Protein AF-A0A497P671-F1 (afdb_monomer)

pLDDT: mean 76.87, std 16.8, range [30.36, 96.0]

Mean predicted aligned error: 17.56 Å

Secondary structure (DSSP, 8-state):
-HHHHHHHHHHHHHHHHHHTS-----------S-HHHHHHHHHHHHHHHHHHHHHHHHHHHHHHHHHHT-HHHHHHHHTTT-HHHHHHHHHHHHHHHHHHHHHHHHHHTT-HHHHHHHHHHHHHHHHHHHHHHHHHHHHTTT--THHHHHHHHHHHHHHHHHHHHHHTTS-GGGHHHHHHHHHHT-HHHHHHHHHTT-HHHHHHHHHHHHHHHHHHHHHHHHHHHHHHHHHHHHHHHHHHHHHHHHHHHHHHHHHTT--HHHHHHHTT-SSHHHHHHHHHHHHHHHHHH--HHHHHHHHHHHHHHHHHHHHHHHHHHHHHHHHHS-----------TT------

Foldseek 3Di:
DVVLVVLLVLLLVLLVLLVPPPPDDDDDDDDPDDPPVVLVVLLVVLVVLLVSLVVSLVSVVVSLVVCVPDPVNVVLCVVVVNPVVSVVLVVLSVVLVVLSVVLVVCSVVSVSVSSVVSSVVSSVSSSVSSVSVSVSSCVSVVNPPVVLLVSLLVLLVVLLVLLVVLVVQDDPVCVVLSVQLVVLSPSVVSVVCVVVVNSVSSVVSSVVSVVSSVVSVVVSVVVVLVVLVVVLVVLLVVLVVLLVVLLVLLVVLVVLVFPLQVLCVVLVARDSVSLNVVSVVLSVVLVVVSDSVSSVVSSVVSVVSSVSSVVSSVVRSVVSVCVVDPDDDDDDDDDDPDDDDDDD

Structure (mmCIF, N/CA/C/O backbone):
data_AF-A0A497P671-F1
#
_entry.id   AF-A0A497P671-F1
#
loop_
_atom_site.group_PDB
_atom_site.id
_atom_site.type_symbol
_atom_site.label_atom_id
_atom_site.label_alt_id
_atom_site.label_comp_id
_atom_site.label_asym_id
_atom_site.label_entity_id
_atom_site.label_seq_id
_atom_site.pdbx_PDB_ins_code
_atom_site.Cartn_x
_atom_site.Cartn_y
_atom_site.Cartn_z
_atom_site.occupancy
_atom_site.B_iso_or_equiv
_atom_site.auth_seq_id
_atom_site.auth_comp_id
_atom_site.auth_asym_id
_atom_site.auth_atom_id
_atom_site.pdbx_PDB_model_num
ATOM 1 N N . MET A 1 1 ? -0.225 -5.258 36.228 1.00 50.78 1 MET A N 1
ATOM 2 C CA . MET A 1 1 ? -0.354 -3.892 35.644 1.00 50.78 1 MET A CA 1
ATOM 3 C C . MET A 1 1 ? 0.436 -3.673 34.345 1.00 50.78 1 MET A C 1
ATOM 5 O O . MET A 1 1 ? -0.150 -3.178 33.392 1.00 50.78 1 MET A O 1
ATOM 9 N N . LYS A 1 2 ? 1.739 -4.011 34.255 1.00 55.84 2 LYS A N 1
ATOM 10 C CA . LYS A 1 2 ? 2.527 -3.816 33.011 1.00 55.84 2 LYS A CA 1
ATOM 11 C C . LYS A 1 2 ? 2.008 -4.649 31.822 1.00 55.84 2 LYS A C 1
ATOM 13 O O . LYS A 1 2 ? 1.865 -4.097 30.739 1.00 55.84 2 LYS A O 1
ATOM 18 N N . GLN A 1 3 ? 1.660 -5.922 32.034 1.00 57.75 3 GLN A N 1
ATOM 19 C CA . GLN A 1 3 ? 1.167 -6.834 30.981 1.00 57.75 3 GLN A CA 1
ATOM 20 C C . GLN A 1 3 ? -0.158 -6.369 30.357 1.00 57.75 3 GLN A C 1
ATOM 22 O O . GLN A 1 3 ? -0.259 -6.251 29.140 1.00 57.75 3 GLN A O 1
ATOM 27 N N . PHE A 1 4 ? -1.122 -5.987 31.192 1.00 59.00 4 PHE A N 1
ATOM 28 C CA . PHE A 1 4 ? -2.395 -5.372 30.809 1.00 59.00 4 PHE A CA 1
ATOM 29 C C . PHE A 1 4 ? -2.239 -4.135 29.901 1.00 59.00 4 PHE A C 1
ATOM 31 O O . PHE A 1 4 ? -2.862 -4.052 28.840 1.00 59.00 4 PHE A O 1
ATOM 38 N N . LYS A 1 5 ? -1.334 -3.208 30.257 1.00 59.12 5 LYS A N 1
ATOM 39 C CA . LYS A 1 5 ? -1.009 -2.040 29.417 1.00 59.12 5 LYS A CA 1
ATOM 40 C C . LYS A 1 5 ? -0.394 -2.455 28.079 1.00 59.12 5 LYS A C 1
ATOM 42 O O . LYS A 1 5 ? -0.749 -1.902 27.042 1.00 59.12 5 LYS A O 1
ATOM 47 N N . THR A 1 6 ? 0.497 -3.447 28.071 1.00 63.28 6 THR A N 1
ATOM 48 C CA . THR A 1 6 ? 1.090 -3.974 26.833 1.00 63.28 6 THR A CA 1
ATOM 49 C C . THR A 1 6 ? 0.033 -4.607 25.924 1.00 63.28 6 THR A C 1
ATOM 51 O O . THR A 1 6 ? 0.029 -4.335 24.724 1.00 63.28 6 THR A O 1
ATOM 54 N N . ILE A 1 7 ? -0.899 -5.390 26.472 1.00 62.03 7 ILE A N 1
ATOM 55 C CA . ILE A 1 7 ? -1.997 -6.015 25.716 1.00 62.03 7 ILE A CA 1
ATOM 56 C C . ILE A 1 7 ? -2.909 -4.939 25.115 1.00 62.03 7 ILE A C 1
ATOM 58 O O . ILE A 1 7 ? -3.133 -4.933 23.905 1.00 62.03 7 ILE A O 1
ATOM 62 N N . ALA A 1 8 ? -3.330 -3.958 25.914 1.00 59.72 8 ALA A N 1
ATOM 63 C CA . ALA A 1 8 ? -4.160 -2.843 25.465 1.00 59.72 8 ALA A CA 1
ATOM 64 C C . ALA A 1 8 ? -3.513 -2.005 24.346 1.00 59.72 8 ALA A C 1
ATOM 66 O O . ALA A 1 8 ? -4.148 -1.725 23.327 1.00 59.72 8 ALA A O 1
ATOM 67 N N . ILE A 1 9 ? -2.232 -1.646 24.495 1.00 57.47 9 ILE A N 1
ATOM 68 C CA . ILE A 1 9 ? -1.474 -0.897 23.479 1.00 57.47 9 ILE A CA 1
ATOM 69 C C . ILE A 1 9 ? -1.378 -1.695 22.176 1.00 57.47 9 ILE A C 1
ATOM 71 O O . ILE A 1 9 ? -1.477 -1.132 21.083 1.00 57.47 9 ILE A O 1
ATOM 75 N N . THR A 1 10 ? -1.206 -3.012 22.263 1.00 58.16 10 THR A N 1
ATOM 76 C CA . THR A 1 10 ? -1.031 -3.842 21.070 1.00 58.16 10 THR A CA 1
ATOM 77 C C . THR A 1 10 ? -2.368 -4.158 20.374 1.00 58.16 10 THR A C 1
ATOM 79 O O . THR A 1 10 ? -2.415 -4.197 19.139 1.00 58.16 10 THR A O 1
ATOM 82 N N . LEU A 1 11 ? -3.474 -4.253 21.123 1.00 60.19 11 LEU A N 1
ATOM 83 C CA . LEU A 1 11 ? -4.841 -4.263 20.580 1.00 60.19 11 LEU A CA 1
ATOM 84 C C . LEU A 1 11 ? -5.147 -2.954 19.836 1.00 60.19 11 LEU A C 1
ATOM 86 O O . LEU A 1 11 ? -5.592 -2.985 18.690 1.00 60.19 11 LEU A O 1
ATOM 90 N N . MET A 1 12 ? -4.786 -1.805 20.414 1.00 57.66 12 MET A N 1
ATOM 91 C CA . MET A 1 12 ? -4.893 -0.491 19.764 1.00 57.66 12 MET A CA 1
ATOM 92 C C . MET A 1 12 ? -4.083 -0.410 18.461 1.00 57.66 12 MET A C 1
ATOM 94 O O . MET A 1 12 ? -4.562 0.121 17.459 1.00 57.66 12 MET A O 1
ATOM 98 N N . ILE A 1 13 ? -2.869 -0.974 18.423 1.00 56.72 13 ILE A N 1
ATOM 99 C CA . ILE A 1 13 ? -2.063 -1.071 17.192 1.00 56.72 13 ILE A CA 1
ATOM 100 C C . ILE A 1 13 ? -2.759 -1.944 16.133 1.00 56.72 13 ILE A C 1
ATOM 102 O O . ILE A 1 13 ? -2.681 -1.640 14.943 1.00 56.72 13 ILE A O 1
ATOM 106 N N . SER A 1 14 ? -3.457 -3.001 16.542 1.00 57.19 14 SER A N 1
ATOM 107 C CA . SER A 1 14 ? -4.194 -3.884 15.627 1.00 57.19 14 SER A CA 1
ATOM 108 C C . SER A 1 14 ? -5.449 -3.197 15.068 1.00 57.19 14 SER A C 1
ATOM 110 O O . SER A 1 14 ? -5.653 -3.192 13.856 1.00 57.19 14 SER A O 1
ATOM 112 N N . LEU A 1 15 ? -6.194 -2.475 15.909 1.00 60.12 15 LEU A N 1
ATOM 113 C CA . LEU A 1 15 ? -7.277 -1.559 15.520 1.00 60.12 15 LEU A CA 1
ATOM 114 C C . LEU A 1 15 ? -6.816 -0.456 14.551 1.00 60.12 15 LEU A C 1
ATOM 116 O O . LEU A 1 15 ? -7.511 -0.106 13.592 1.00 60.12 15 LEU A O 1
ATOM 120 N N . LEU A 1 16 ? -5.604 0.062 14.749 1.00 53.19 16 LEU A N 1
ATOM 121 C CA . LEU A 1 16 ? -4.975 1.014 13.834 1.00 53.19 16 LEU A CA 1
ATOM 122 C C . LEU A 1 16 ? -4.675 0.390 12.465 1.00 53.19 16 LEU A C 1
ATOM 124 O O . LEU A 1 16 ? -4.889 1.031 11.444 1.00 53.19 16 LEU A O 1
ATOM 128 N N . LEU A 1 17 ? -4.228 -0.864 12.408 1.00 53.69 17 LEU A N 1
ATOM 129 C CA . LEU A 1 17 ? -4.001 -1.545 11.129 1.00 53.69 17 LEU A CA 1
ATOM 130 C C . LEU A 1 17 ? -5.303 -1.817 10.370 1.00 53.69 17 LEU A C 1
ATOM 132 O O . LEU A 1 17 ? -5.323 -1.694 9.146 1.00 53.69 17 LEU A O 1
ATOM 136 N N . ILE A 1 18 ? -6.390 -2.113 11.087 1.00 58.38 18 ILE A N 1
ATOM 137 C CA . ILE A 1 18 ? -7.722 -2.295 10.498 1.00 58.38 18 ILE A CA 1
ATOM 138 C C . ILE A 1 18 ? -8.282 -0.959 9.976 1.00 58.38 18 ILE A C 1
ATOM 140 O O . ILE A 1 18 ? -8.869 -0.916 8.900 1.00 58.38 18 ILE A O 1
ATOM 144 N N . SER A 1 19 ? -8.056 0.153 10.683 1.00 44.75 19 SER A N 1
ATOM 145 C CA . SER A 1 19 ? -8.565 1.487 10.303 1.00 44.75 19 SER A CA 1
ATOM 146 C C . SER A 1 19 ? -7.770 2.202 9.200 1.00 44.75 19 SER A C 1
ATOM 148 O O . SER A 1 19 ? -8.284 3.130 8.579 1.00 44.75 19 SER A O 1
ATOM 150 N N . VAL A 1 20 ? -6.538 1.769 8.905 1.00 43.19 20 VAL A N 1
ATOM 151 C CA . VAL A 1 20 ? -5.730 2.277 7.774 1.00 43.19 20 VAL A CA 1
ATOM 152 C C . VAL A 1 20 ? -6.136 1.627 6.440 1.00 43.19 20 VAL A C 1
ATOM 154 O O . VAL A 1 20 ? -5.679 2.050 5.373 1.00 43.19 20 VAL A O 1
ATOM 157 N N . MET A 1 21 ? -7.043 0.645 6.459 1.00 46.00 21 MET A N 1
ATOM 158 C CA . MET A 1 21 ? -7.696 0.161 5.245 1.00 46.00 21 MET A CA 1
ATOM 159 C C . MET A 1 21 ? -8.505 1.307 4.620 1.00 46.00 21 MET A C 1
ATOM 161 O O . MET A 1 21 ? -9.385 1.862 5.276 1.00 46.00 21 MET A O 1
ATOM 165 N N . PRO A 1 22 ? -8.248 1.697 3.360 1.00 41.38 22 PRO A N 1
ATOM 166 C CA . PRO A 1 22 ? -9.080 2.682 2.691 1.00 41.38 22 PRO A CA 1
ATOM 167 C C . PRO A 1 22 ? -10.488 2.099 2.520 1.00 41.38 22 PRO A C 1
ATOM 169 O O . PRO A 1 22 ? -10.740 1.324 1.607 1.00 41.38 22 PRO A O 1
ATOM 172 N N . VAL A 1 23 ? -11.415 2.487 3.397 1.00 38.22 23 VAL A N 1
ATOM 173 C CA . VAL A 1 23 ? -12.854 2.176 3.294 1.00 38.22 23 VAL A CA 1
ATOM 174 C C . VAL A 1 23 ? -13.486 2.870 2.072 1.00 38.22 23 VAL A C 1
ATOM 176 O O . VAL A 1 23 ? -14.578 2.524 1.639 1.00 38.22 23 VAL A O 1
ATOM 179 N N . SER A 1 24 ? -12.775 3.793 1.419 1.00 33.19 24 SER A N 1
ATOM 180 C CA . SER A 1 24 ? -13.188 4.355 0.133 1.00 33.19 24 SER A CA 1
ATOM 181 C C . SER A 1 24 ? -12.863 3.396 -1.013 1.00 33.19 24 SER A C 1
ATOM 183 O O . SER A 1 24 ? -11.797 3.485 -1.627 1.00 33.19 24 SER A O 1
ATOM 185 N N . PHE A 1 25 ? -13.794 2.507 -1.341 1.00 41.03 25 PHE A N 1
ATOM 186 C CA . PHE A 1 25 ? -13.798 1.854 -2.643 1.00 41.03 25 PHE A CA 1
ATOM 187 C C . PHE A 1 25 ? -15.162 2.058 -3.289 1.00 41.03 25 PHE A C 1
ATOM 189 O O . PHE A 1 25 ? -16.137 1.535 -2.751 1.00 41.03 25 PHE A O 1
ATOM 196 N N . PRO A 1 26 ? -15.237 2.819 -4.395 1.00 33.88 26 PRO A N 1
ATOM 197 C CA . PRO A 1 26 ? -16.497 3.057 -5.070 1.00 33.88 26 PRO A CA 1
ATOM 198 C C . PRO A 1 26 ? -17.099 1.716 -5.486 1.00 33.88 26 PRO A C 1
ATOM 200 O O . PRO A 1 26 ? -16.432 0.863 -6.081 1.00 33.88 26 PRO A O 1
ATOM 203 N N . VAL A 1 27 ? -18.354 1.549 -5.080 1.00 35.28 27 VAL A N 1
ATOM 204 C CA . VAL A 1 27 ? -19.321 0.659 -5.708 1.00 35.28 27 VAL A CA 1
ATOM 205 C C . VAL A 1 27 ? -19.440 1.101 -7.167 1.00 35.28 27 VAL A C 1
ATOM 207 O O . VAL A 1 27 ? -19.528 2.295 -7.417 1.00 35.28 27 VAL A O 1
ATOM 210 N N . ALA A 1 28 ? -19.342 0.116 -8.062 1.00 36.47 28 ALA A N 1
ATOM 211 C CA . ALA A 1 28 ? -19.714 0.091 -9.477 1.00 36.47 28 ALA A CA 1
ATOM 212 C C . ALA A 1 28 ? -19.530 1.370 -10.320 1.00 36.47 28 ALA A C 1
ATOM 214 O O . ALA A 1 28 ? -20.207 2.360 -10.108 1.00 36.47 28 ALA A O 1
ATOM 215 N N . GLU A 1 29 ? -18.760 1.272 -11.409 1.00 30.36 29 GLU A N 1
ATOM 216 C CA . GLU A 1 29 ? -19.399 1.410 -12.723 1.00 30.36 29 GLU A CA 1
ATOM 217 C C . GLU A 1 29 ? -18.536 0.888 -13.871 1.00 30.36 29 GLU A C 1
ATOM 219 O O . GLU A 1 29 ? -17.305 0.974 -13.896 1.00 30.36 29 GLU A O 1
ATOM 224 N N . ASN A 1 30 ? -19.263 0.282 -14.797 1.00 41.91 30 ASN A N 1
ATOM 225 C CA . ASN A 1 30 ? -18.842 -0.373 -16.013 1.00 41.91 30 ASN A CA 1
ATOM 226 C C . ASN A 1 30 ? -18.084 0.584 -16.931 1.00 41.91 30 ASN A C 1
ATOM 228 O O . ASN A 1 30 ? -18.603 1.623 -17.316 1.00 41.91 30 ASN A O 1
ATOM 232 N N . THR A 1 31 ? -16.901 0.186 -17.383 1.00 32.09 31 THR A N 1
ATOM 233 C CA . THR A 1 31 ? -16.393 0.633 -18.682 1.00 32.09 31 THR A CA 1
ATOM 234 C C . THR A 1 31 ? -15.724 -0.551 -19.351 1.00 32.09 31 THR A C 1
ATOM 236 O O . THR A 1 31 ? -14.694 -1.067 -18.911 1.00 32.09 31 THR A O 1
ATOM 239 N N . ALA A 1 32 ? -16.387 -1.020 -20.402 1.00 41.19 32 ALA A N 1
ATOM 240 C CA . ALA A 1 32 ? -15.854 -1.950 -21.369 1.00 41.19 32 ALA A CA 1
ATOM 241 C C . ALA A 1 32 ? -14.642 -1.300 -22.046 1.00 41.19 32 ALA A C 1
ATOM 243 O O . ALA A 1 32 ? -14.792 -0.623 -23.047 1.00 41.19 32 ALA A O 1
ATOM 244 N N . GLU A 1 33 ? -13.451 -1.460 -21.468 1.00 38.66 33 GLU A N 1
ATOM 245 C CA . GLU A 1 33 ? -12.171 -1.314 -22.162 1.00 38.66 33 GLU A CA 1
ATOM 246 C C . GLU A 1 33 ? -11.018 -1.847 -21.281 1.00 38.66 33 GLU A C 1
ATOM 248 O O . GLU A 1 33 ? -10.720 -1.320 -20.210 1.00 38.66 33 GLU A O 1
ATOM 253 N N . LYS A 1 34 ? -10.320 -2.882 -21.784 1.00 44.06 34 LYS A N 1
ATOM 254 C CA . LYS A 1 34 ? -9.096 -3.541 -21.248 1.00 44.06 34 LYS A CA 1
ATOM 255 C C . LYS A 1 34 ? -9.279 -4.569 -20.114 1.00 44.06 34 LYS A C 1
ATOM 257 O O . LYS A 1 34 ? -8.739 -4.412 -19.016 1.00 44.06 34 LYS A O 1
ATOM 262 N N . ASN A 1 35 ? -9.895 -5.703 -20.455 1.00 50.09 35 ASN A N 1
ATOM 263 C CA . ASN A 1 35 ? -10.111 -6.865 -19.575 1.00 50.09 35 ASN A CA 1
ATOM 264 C C . ASN A 1 35 ? -8.843 -7.454 -18.918 1.00 50.09 35 ASN A C 1
ATOM 266 O O . ASN A 1 35 ? -8.927 -8.015 -17.830 1.00 50.09 35 ASN A O 1
ATOM 270 N N . GLU A 1 36 ? -7.651 -7.291 -19.495 1.00 47.56 36 GLU A N 1
ATOM 271 C CA . GLU A 1 36 ? -6.438 -7.901 -18.925 1.00 47.56 36 GLU A CA 1
ATOM 272 C C . GLU A 1 36 ? -5.777 -7.030 -17.838 1.00 47.56 36 GLU A C 1
ATOM 274 O O . GLU A 1 36 ? -5.379 -7.517 -16.778 1.00 47.56 36 GLU A O 1
ATOM 279 N N . LYS A 1 37 ? -5.721 -5.703 -18.035 1.00 54.47 37 LYS A N 1
ATOM 280 C CA . LYS A 1 37 ? -5.119 -4.782 -17.050 1.00 54.47 37 LYS A CA 1
ATOM 281 C C . LYS A 1 37 ? -6.002 -4.578 -15.815 1.00 54.47 37 LYS A C 1
ATOM 283 O O . LYS A 1 37 ? -5.457 -4.377 -14.726 1.00 54.47 37 LYS A O 1
ATOM 288 N N . SER A 1 38 ? -7.330 -4.616 -15.960 1.00 60.50 38 SER A N 1
ATOM 289 C CA . SER A 1 38 ? -8.248 -4.497 -14.817 1.00 60.50 38 SER A CA 1
ATOM 290 C C . SER A 1 38 ? -8.248 -5.773 -13.966 1.00 60.50 38 SER A C 1
ATOM 292 O O . SER A 1 38 ? -8.153 -5.674 -12.742 1.00 60.50 38 SER A O 1
ATOM 294 N N . SER A 1 39 ? -8.219 -6.950 -14.604 1.00 66.75 39 SER A N 1
ATOM 295 C CA . SER A 1 39 ? -8.168 -8.256 -13.936 1.00 66.75 39 SER A CA 1
ATOM 296 C C . SER A 1 39 ? -6.885 -8.443 -13.120 1.00 66.75 39 SER A C 1
ATOM 298 O O . SER A 1 39 ? -6.952 -8.729 -11.927 1.00 66.75 39 SER A O 1
ATOM 300 N N . ILE A 1 40 ? -5.711 -8.126 -13.686 1.00 74.75 40 ILE A N 1
ATOM 301 C CA . ILE A 1 40 ? -4.426 -8.194 -12.958 1.00 74.75 40 ILE A CA 1
ATOM 302 C C . ILE A 1 40 ? -4.408 -7.239 -11.751 1.00 74.75 40 ILE A C 1
ATOM 304 O O . ILE A 1 40 ? -3.826 -7.539 -10.705 1.00 74.75 40 ILE A O 1
ATOM 308 N N . LYS A 1 41 ? -5.029 -6.059 -11.875 1.00 78.62 41 LYS A N 1
ATOM 309 C CA . LYS A 1 41 ? -5.129 -5.091 -10.772 1.00 78.62 41 LYS A CA 1
ATOM 310 C C . LYS A 1 41 ? -6.067 -5.594 -9.671 1.00 78.62 41 LYS A C 1
ATOM 312 O O . LYS A 1 41 ? -5.768 -5.391 -8.495 1.00 78.62 41 LYS A O 1
ATOM 317 N N . LEU A 1 42 ? -7.174 -6.234 -10.046 1.00 82.00 42 LEU A N 1
ATOM 318 C CA . LEU A 1 42 ? -8.140 -6.819 -9.120 1.00 82.00 42 LEU A CA 1
ATOM 319 C C . LEU A 1 42 ? -7.552 -8.030 -8.387 1.00 82.00 42 LEU A C 1
ATOM 321 O O . LEU A 1 42 ? -7.652 -8.093 -7.165 1.00 82.00 42 LEU A O 1
ATOM 325 N N . GLN A 1 43 ? -6.846 -8.905 -9.103 1.00 85.06 43 GLN A N 1
ATOM 326 C CA . GLN A 1 43 ? -6.110 -10.035 -8.542 1.00 85.06 43 GLN A CA 1
ATOM 327 C C . GLN A 1 43 ? -5.111 -9.578 -7.473 1.00 85.06 43 GLN A C 1
ATOM 329 O O . GLN A 1 43 ? -5.225 -9.963 -6.313 1.00 85.06 43 GLN A O 1
ATOM 334 N N . LYS A 1 44 ? -4.173 -8.686 -7.828 1.00 83.94 44 LYS A N 1
ATOM 335 C CA . LYS A 1 44 ? -3.158 -8.179 -6.882 1.00 83.94 44 LYS A CA 1
ATOM 336 C C . LYS A 1 44 ? -3.782 -7.518 -5.655 1.00 83.94 44 LYS A C 1
ATOM 338 O O . LYS A 1 44 ? -3.210 -7.530 -4.567 1.00 83.94 44 LYS A O 1
ATOM 343 N N . ARG A 1 45 ? -4.951 -6.900 -5.831 1.00 81.56 45 ARG A N 1
ATOM 344 C CA . ARG A 1 45 ? -5.712 -6.288 -4.743 1.00 81.56 45 ARG A CA 1
ATOM 345 C C . ARG A 1 45 ? -6.325 -7.343 -3.822 1.00 81.56 45 ARG A C 1
ATOM 347 O O . ARG A 1 45 ? -6.218 -7.182 -2.609 1.00 81.56 45 ARG A O 1
ATOM 354 N N . ALA A 1 46 ? -6.942 -8.381 -4.379 1.00 87.44 46 ALA A N 1
ATOM 355 C CA . ALA A 1 46 ? -7.506 -9.489 -3.615 1.00 87.44 46 ALA A CA 1
ATOM 356 C C . ALA A 1 46 ? -6.409 -10.241 -2.837 1.00 87.44 46 ALA A C 1
ATOM 358 O O . ALA A 1 46 ? -6.543 -10.452 -1.636 1.00 87.44 46 ALA A O 1
ATOM 359 N N . GLU A 1 47 ? -5.265 -10.518 -3.469 1.00 87.56 47 GLU A N 1
ATOM 360 C CA . GLU A 1 47 ? -4.095 -11.119 -2.809 1.00 87.56 47 GLU A CA 1
ATOM 361 C C . GLU A 1 47 ? -3.611 -10.279 -1.617 1.00 87.56 47 GLU A C 1
ATOM 363 O O . GLU A 1 47 ? -3.397 -10.791 -0.516 1.00 87.56 47 GLU A O 1
ATOM 368 N N . MET A 1 48 ? -3.468 -8.964 -1.812 1.00 85.88 48 MET A N 1
ATOM 369 C CA . MET A 1 48 ? -2.995 -8.069 -0.757 1.00 85.88 48 MET A CA 1
ATOM 370 C C . MET A 1 48 ? -3.978 -7.979 0.416 1.00 85.88 48 MET A C 1
ATOM 372 O O . MET A 1 48 ? -3.547 -7.980 1.569 1.00 85.88 48 MET A O 1
ATOM 376 N N . ILE A 1 49 ? -5.286 -7.888 0.147 1.00 84.62 49 ILE A N 1
ATOM 377 C CA . ILE A 1 49 ? -6.283 -7.705 1.209 1.00 84.62 49 ILE A CA 1
ATOM 378 C C . ILE A 1 49 ? -6.452 -8.980 2.045 1.00 84.62 49 ILE A C 1
ATOM 380 O O . ILE A 1 49 ? -6.468 -8.887 3.270 1.00 84.62 49 ILE A O 1
ATOM 384 N N . VAL A 1 50 ? -6.452 -10.161 1.410 1.00 89.19 50 VAL A N 1
ATOM 385 C CA . VAL A 1 50 ? -6.461 -11.466 2.098 1.00 89.19 50 VAL A CA 1
ATOM 386 C C . VAL A 1 50 ? -5.210 -11.627 2.964 1.00 89.19 50 VAL A C 1
ATOM 388 O O . VAL A 1 50 ? -5.296 -12.043 4.121 1.00 89.19 50 VAL A O 1
ATOM 391 N N . LYS A 1 51 ? -4.034 -11.238 2.449 1.00 88.94 51 LYS A N 1
ATOM 392 C CA . LYS A 1 51 ? -2.784 -11.278 3.222 1.00 88.94 51 LYS A CA 1
ATOM 393 C C . LYS A 1 51 ? -2.852 -10.393 4.466 1.00 88.94 51 LYS A C 1
ATOM 395 O O . LYS A 1 51 ? -2.401 -10.802 5.534 1.00 88.94 51 LYS A O 1
ATOM 400 N N . VAL A 1 52 ? -3.398 -9.183 4.346 1.00 82.31 52 VAL A N 1
ATOM 401 C CA . VAL A 1 52 ? -3.525 -8.278 5.497 1.00 82.31 52 VAL A CA 1
ATOM 402 C C . VAL A 1 52 ? -4.533 -8.818 6.507 1.00 82.31 52 VAL A C 1
ATOM 404 O O . VAL A 1 52 ? -4.239 -8.793 7.698 1.00 82.31 52 VAL A O 1
ATOM 407 N N . ALA A 1 53 ? -5.674 -9.344 6.058 1.00 87.56 53 ALA A N 1
ATOM 408 C CA . ALA A 1 53 ? -6.672 -9.930 6.951 1.00 87.56 53 ALA A CA 1
ATOM 409 C C . ALA A 1 53 ? -6.086 -11.082 7.778 1.00 87.56 53 ALA A C 1
ATOM 411 O O . ALA A 1 53 ? -6.249 -11.105 8.994 1.00 87.56 53 ALA A O 1
ATOM 412 N N . ASN A 1 54 ? -5.293 -11.955 7.150 1.00 88.19 54 ASN A N 1
ATOM 413 C CA . ASN A 1 54 ? -4.557 -13.011 7.846 1.00 88.19 54 ASN A CA 1
ATOM 414 C C . ASN A 1 54 ? -3.584 -12.474 8.905 1.00 88.19 54 ASN A C 1
ATOM 416 O O . ASN A 1 54 ? -3.560 -12.973 10.026 1.00 88.19 54 ASN A O 1
ATOM 420 N N . LEU A 1 55 ? -2.808 -11.433 8.583 1.00 84.56 55 LEU A N 1
ATOM 421 C CA . LEU A 1 55 ? -1.888 -10.816 9.547 1.00 84.56 55 LEU A CA 1
ATOM 422 C C . LEU A 1 55 ? -2.620 -10.181 10.736 1.00 84.56 55 LEU A C 1
ATOM 424 O O . LEU A 1 55 ? -2.100 -10.187 11.851 1.00 84.56 55 LEU A O 1
ATOM 428 N N . VAL A 1 56 ? -3.799 -9.600 10.502 1.00 82.44 56 VAL A N 1
ATOM 429 C CA . VAL A 1 56 ? -4.642 -9.044 11.566 1.00 82.44 56 VAL A CA 1
ATOM 430 C C . VAL A 1 56 ? -5.196 -10.168 12.438 1.00 82.44 56 VAL A C 1
ATOM 432 O O . VAL A 1 56 ? -5.054 -10.095 13.656 1.00 82.44 56 VAL A O 1
ATOM 435 N N . ALA A 1 57 ? -5.755 -11.218 11.830 1.00 88.69 57 ALA A N 1
ATOM 436 C CA . ALA A 1 57 ? -6.299 -12.364 12.551 1.00 88.69 57 ALA A CA 1
ATOM 437 C C . ALA A 1 57 ? -5.239 -13.029 13.442 1.00 88.69 57 ALA A C 1
ATOM 439 O O . ALA A 1 57 ? -5.465 -13.168 14.636 1.00 88.69 57 ALA A O 1
ATOM 440 N N . GLN A 1 58 ? -4.043 -13.308 12.911 1.00 88.44 58 GLN A N 1
ATOM 441 C CA . GLN A 1 58 ? -2.927 -13.882 13.681 1.00 88.44 58 GLN A CA 1
ATOM 442 C C . GLN A 1 58 ? -2.529 -13.033 14.895 1.00 88.44 58 GLN A C 1
ATOM 444 O O . GLN A 1 58 ? -2.143 -13.556 15.939 1.00 88.44 58 GLN A O 1
ATOM 449 N N . ARG A 1 59 ? -2.592 -11.702 14.772 1.00 82.81 59 ARG A N 1
ATOM 450 C CA . ARG A 1 59 ? -2.306 -10.812 15.904 1.00 82.81 59 ARG A CA 1
ATOM 451 C C . ARG A 1 59 ? -3.390 -10.898 16.966 1.00 82.81 59 ARG A C 1
ATOM 453 O O . ARG A 1 59 ? -3.044 -10.977 18.138 1.00 82.81 59 ARG A O 1
ATOM 460 N N . ILE A 1 60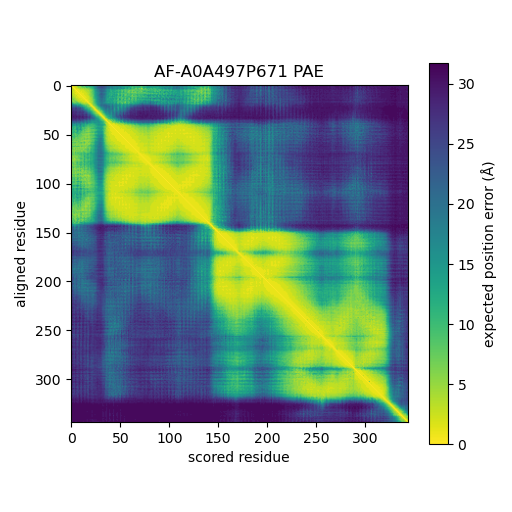 ? -4.660 -10.874 16.558 1.00 85.94 60 ILE A N 1
ATOM 461 C CA . ILE A 1 60 ? -5.806 -10.978 17.470 1.00 85.94 60 ILE A CA 1
ATOM 462 C C . ILE A 1 60 ? -5.794 -12.328 18.191 1.00 85.94 60 ILE A C 1
ATOM 464 O O . ILE A 1 60 ? -5.866 -12.347 19.415 1.00 85.94 60 ILE A O 1
ATOM 468 N N . GLU A 1 61 ? -5.559 -13.420 17.466 1.00 90.44 61 GLU A N 1
ATOM 469 C CA . GLU A 1 61 ? -5.370 -14.765 18.021 1.00 90.44 61 GLU A CA 1
ATOM 470 C C . GLU A 1 61 ? -4.271 -14.783 19.092 1.00 90.44 61 GLU A C 1
ATOM 472 O O . GLU A 1 61 ? -4.448 -15.302 20.192 1.00 90.44 61 GLU A O 1
ATOM 477 N N . GLY A 1 62 ? -3.133 -14.145 18.800 1.00 85.38 62 GLY A N 1
ATOM 478 C CA . GLY A 1 62 ? -2.040 -14.004 19.754 1.00 85.38 62 GLY A CA 1
ATOM 479 C C . GLY A 1 62 ? -2.408 -13.208 21.012 1.00 85.38 62 GLY A C 1
ATOM 480 O O . GLY A 1 62 ? -1.771 -13.408 22.044 1.00 85.38 62 GLY A O 1
ATOM 481 N N . PHE A 1 63 ? -3.403 -12.313 20.963 1.00 82.25 63 PHE A N 1
ATOM 482 C CA . PHE A 1 63 ? -3.917 -11.626 22.158 1.00 82.25 63 PHE A CA 1
ATOM 483 C C . PHE A 1 63 ? -4.903 -12.479 22.928 1.00 82.25 63 PHE A C 1
ATOM 485 O O . PHE A 1 63 ? -4.765 -12.564 24.142 1.00 82.25 63 PHE A O 1
ATOM 492 N N . ILE A 1 64 ? -5.837 -13.126 22.234 1.00 87.81 64 ILE A N 1
ATOM 493 C CA . ILE A 1 64 ? -6.798 -14.048 22.842 1.00 87.81 64 ILE A CA 1
ATOM 494 C C . ILE A 1 64 ? -6.043 -15.109 23.648 1.00 87.81 64 ILE A C 1
ATOM 496 O O . ILE A 1 64 ? -6.251 -15.223 24.851 1.00 87.81 64 ILE A O 1
ATOM 500 N N . LYS A 1 65 ? -5.041 -15.759 23.041 1.00 89.69 65 LYS A N 1
ATOM 501 C CA . LYS A 1 65 ? -4.198 -16.749 23.731 1.00 89.69 65 LYS A CA 1
ATOM 502 C C . LYS A 1 65 ? -3.454 -16.172 24.934 1.00 89.69 65 LYS A C 1
ATOM 504 O O . LYS A 1 65 ? -3.254 -16.863 25.922 1.00 89.69 65 LYS A O 1
ATOM 509 N N . LYS A 1 66 ? -3.011 -14.913 24.872 1.00 85.44 66 LYS A N 1
ATOM 510 C CA . LYS A 1 66 ? -2.355 -14.263 26.020 1.00 85.44 66 LYS A CA 1
ATOM 511 C C . LYS A 1 66 ? -3.322 -14.001 27.167 1.00 85.44 66 LYS A C 1
ATOM 513 O O . LYS A 1 66 ? -2.897 -14.120 28.302 1.00 85.44 66 LYS A O 1
ATOM 518 N N . ILE A 1 67 ? -4.568 -13.638 26.869 1.00 84.38 67 ILE A N 1
ATOM 519 C CA . ILE A 1 67 ? -5.614 -13.444 27.878 1.00 84.38 67 ILE A CA 1
ATOM 520 C C . ILE A 1 67 ? -5.964 -14.794 28.511 1.00 84.38 67 ILE A C 1
ATOM 522 O O . ILE A 1 67 ? -5.912 -14.915 29.726 1.00 84.38 67 ILE A O 1
ATOM 526 N N . GLN A 1 68 ? -6.211 -15.821 27.692 1.00 85.75 68 GLN A N 1
ATOM 527 C CA . GLN A 1 68 ? -6.548 -17.173 28.156 1.00 85.75 68 GLN A CA 1
ATOM 528 C C . GLN A 1 68 ? -5.435 -17.838 28.981 1.00 85.75 68 GLN A C 1
ATOM 530 O O . GLN A 1 68 ? -5.714 -18.660 29.842 1.00 85.75 68 GLN A O 1
ATOM 535 N N . ASN A 1 69 ? -4.170 -17.493 28.732 1.00 88.00 69 ASN A N 1
ATOM 536 C CA . ASN A 1 69 ? -3.033 -18.055 29.467 1.00 88.00 69 ASN A CA 1
ATOM 537 C C . ASN A 1 69 ? -2.617 -17.225 30.694 1.00 88.00 69 ASN A C 1
ATOM 539 O O . ASN A 1 69 ? -1.652 -17.590 31.365 1.00 88.00 69 ASN A O 1
ATOM 543 N N . ASP A 1 70 ? -3.273 -16.095 30.971 1.00 85.06 70 ASP A N 1
ATOM 544 C CA . ASP A 1 70 ? -2.939 -15.223 32.098 1.00 85.06 70 ASP A CA 1
ATOM 545 C C . ASP A 1 70 ? -4.012 -15.349 33.184 1.00 85.06 70 ASP A C 1
ATOM 547 O O . ASP A 1 70 ? -5.074 -14.726 33.118 1.00 85.06 70 ASP A O 1
ATOM 551 N N . SER A 1 71 ? -3.715 -16.162 34.201 1.00 84.88 71 SER A N 1
ATOM 552 C CA . SER A 1 71 ? -4.639 -16.461 35.300 1.00 84.88 71 SER A CA 1
ATOM 553 C C . SER A 1 71 ? -5.087 -15.210 36.056 1.00 84.88 71 SER A C 1
ATOM 555 O O . SER A 1 71 ? -6.218 -15.155 36.519 1.00 84.88 71 SER A O 1
ATOM 557 N N . VAL A 1 72 ? -4.239 -14.177 36.131 1.00 83.62 72 VAL A N 1
ATOM 558 C CA . VAL A 1 72 ? -4.566 -12.913 36.807 1.00 83.62 72 VAL A CA 1
ATOM 559 C C . VAL A 1 72 ? -5.552 -12.087 35.980 1.00 83.62 72 VAL A C 1
ATOM 561 O O . VAL A 1 72 ? -6.338 -11.320 36.536 1.00 83.62 72 VAL A O 1
ATOM 564 N N . ILE A 1 73 ? -5.504 -12.188 34.648 1.00 81.88 73 ILE A N 1
ATOM 565 C CA . ILE A 1 73 ? -6.487 -11.533 33.777 1.00 81.88 73 ILE A CA 1
ATOM 566 C C . ILE A 1 73 ? -7.824 -12.260 33.861 1.00 81.88 73 ILE A C 1
ATOM 568 O O . ILE A 1 73 ? -8.845 -11.595 34.018 1.00 81.88 73 ILE A O 1
ATOM 572 N N . LEU A 1 74 ? -7.808 -13.592 33.788 1.00 84.00 74 LEU A N 1
ATOM 573 C CA . LEU A 1 74 ? -9.019 -14.407 33.865 1.00 84.00 74 LEU A CA 1
ATOM 574 C C . LEU A 1 74 ? -9.742 -14.233 35.198 1.00 84.00 74 LEU A C 1
ATOM 576 O O . LEU A 1 74 ? -10.917 -13.900 35.184 1.00 84.00 74 LEU A O 1
ATOM 580 N N . GLU A 1 75 ? -9.033 -14.313 36.326 1.00 81.62 75 GLU A N 1
ATOM 581 C CA . GLU A 1 75 ? -9.617 -14.092 37.657 1.00 81.62 75 GLU A CA 1
ATOM 582 C C . GLU A 1 75 ? -10.279 -12.707 37.761 1.00 81.62 75 GLU A C 1
ATOM 584 O O . GLU A 1 75 ? -11.330 -12.536 38.371 1.00 81.62 75 GLU A O 1
ATOM 589 N N . LYS A 1 76 ? -9.696 -11.678 37.137 1.00 83.44 76 LYS A N 1
ATOM 590 C CA . LYS A 1 76 ? -10.287 -10.332 37.130 1.00 83.44 76 LYS A CA 1
ATOM 591 C C . LYS A 1 76 ? -11.493 -10.189 36.211 1.00 83.44 76 LYS A C 1
ATOM 593 O O . LYS A 1 76 ? -12.351 -9.367 36.508 1.00 83.44 76 LYS A O 1
ATOM 598 N N . LEU A 1 77 ? -11.517 -10.907 35.091 1.00 83.00 77 LEU A N 1
ATOM 599 C CA . LEU A 1 77 ? -12.677 -10.949 34.202 1.00 83.00 77 LEU A CA 1
ATOM 600 C C . LEU A 1 77 ? -13.820 -11.727 34.856 1.00 83.00 77 LEU A C 1
ATOM 602 O O . LEU A 1 77 ? -14.957 -11.287 34.772 1.00 83.00 77 LEU A O 1
ATOM 606 N N . GLU A 1 78 ? -13.508 -12.814 35.559 1.00 82.94 78 GLU A N 1
ATOM 607 C CA . GLU A 1 78 ? -14.463 -13.614 36.329 1.00 82.94 78 GLU A CA 1
ATOM 608 C C . GLU A 1 78 ? -15.083 -12.799 37.464 1.00 82.94 78 GLU A C 1
ATOM 610 O O . GLU A 1 78 ? -16.297 -12.691 37.545 1.00 82.94 78 GLU A O 1
ATOM 615 N N . ASN A 1 79 ? -14.267 -12.096 38.254 1.00 81.69 79 ASN A N 1
ATOM 616 C CA . ASN A 1 79 ? -14.758 -11.187 39.298 1.00 81.69 79 ASN A CA 1
ATOM 617 C C . ASN A 1 79 ? -15.583 -9.997 38.767 1.00 81.69 79 ASN A C 1
ATOM 619 O O . ASN A 1 79 ? -16.188 -9.275 39.559 1.00 81.69 79 ASN A O 1
ATOM 623 N N . ALA A 1 80 ? -15.540 -9.736 37.459 1.00 83.12 80 ALA A N 1
ATOM 624 C CA . ALA A 1 80 ? -16.299 -8.682 36.795 1.00 83.12 80 ALA A CA 1
ATOM 625 C C . ALA A 1 80 ? -17.477 -9.228 35.968 1.00 83.12 80 ALA A C 1
ATOM 627 O O . ALA A 1 80 ? -18.094 -8.447 35.251 1.00 83.12 80 ALA A O 1
ATOM 628 N N . ASP A 1 81 ? -17.765 -10.533 36.038 1.00 82.50 81 ASP A N 1
ATOM 629 C CA . ASP A 1 81 ? -18.791 -11.222 35.243 1.00 82.50 81 ASP A CA 1
ATOM 630 C C . ASP A 1 81 ? -18.609 -11.075 33.709 1.00 82.50 81 ASP A C 1
ATOM 632 O O . ASP A 1 81 ? -19.573 -11.075 32.951 1.00 82.50 81 ASP A O 1
ATOM 636 N N . LEU A 1 82 ? -17.361 -10.962 33.224 1.00 87.06 82 LEU A N 1
ATOM 637 C CA . LEU A 1 82 ? -17.011 -10.736 31.804 1.00 87.06 82 LEU A CA 1
ATOM 638 C C . LEU A 1 82 ? -16.463 -11.984 31.080 1.00 87.06 82 LEU A C 1
ATOM 640 O O . LEU A 1 82 ? -15.924 -11.878 29.974 1.00 87.06 82 LEU A O 1
ATOM 644 N N . ILE A 1 83 ? -16.521 -13.166 31.700 1.00 86.88 83 ILE A N 1
ATOM 645 C CA . ILE A 1 83 ? -15.997 -14.405 31.095 1.00 86.88 83 ILE A CA 1
ATOM 646 C C . ILE A 1 83 ? -16.855 -14.846 29.909 1.00 86.88 83 ILE A C 1
ATOM 648 O O . ILE A 1 83 ? -16.305 -15.108 28.839 1.00 86.88 83 ILE A O 1
ATOM 652 N N . ASP A 1 84 ? -18.177 -14.829 30.056 1.00 79.19 84 ASP A N 1
ATOM 653 C CA . ASP A 1 84 ? -19.103 -15.199 28.982 1.00 79.19 84 ASP A CA 1
ATOM 654 C C . ASP A 1 84 ? -18.950 -14.261 27.770 1.00 79.19 84 ASP A C 1
ATOM 656 O O . ASP A 1 84 ? -18.858 -14.712 26.626 1.00 79.19 84 ASP A O 1
ATOM 660 N N . ASP A 1 85 ? -18.792 -12.955 28.019 1.00 85.88 85 ASP A N 1
ATOM 661 C CA . ASP A 1 85 ? -18.503 -11.959 26.980 1.00 85.88 85 ASP A CA 1
ATOM 662 C C . ASP A 1 85 ? -17.178 -12.257 26.255 1.00 85.88 85 ASP A C 1
ATOM 664 O O . ASP A 1 85 ? -17.059 -12.080 25.034 1.00 85.88 85 ASP A O 1
ATOM 668 N N . LEU A 1 86 ? -16.146 -12.704 26.981 1.00 87.75 86 LEU A N 1
ATOM 669 C CA . LEU A 1 86 ? -14.878 -13.103 26.375 1.00 87.75 86 LEU A CA 1
ATOM 670 C C . LEU A 1 86 ? -15.066 -14.324 25.466 1.00 87.75 86 LEU A C 1
ATOM 672 O O . LEU A 1 86 ? -14.543 -14.319 24.348 1.00 87.75 86 LEU A O 1
ATOM 676 N N . GLU A 1 87 ? -15.808 -15.337 25.906 1.00 87.88 87 GLU A N 1
ATOM 677 C CA . GLU A 1 87 ? -16.085 -16.548 25.126 1.00 87.88 87 GLU A CA 1
ATOM 678 C C . GLU A 1 87 ? -16.921 -16.266 23.869 1.00 87.88 87 GLU A C 1
ATOM 680 O O . GLU A 1 87 ? -16.603 -16.772 22.784 1.00 87.88 87 GLU A O 1
ATOM 685 N N . GLU A 1 88 ? -17.919 -15.383 23.960 1.00 89.56 88 GLU A N 1
ATOM 686 C CA . GLU A 1 88 ? -18.687 -14.925 22.798 1.00 89.56 88 GLU A CA 1
ATOM 687 C C . GLU A 1 88 ? -17.769 -14.236 21.774 1.00 89.56 88 GLU A C 1
ATOM 689 O O . GLU A 1 88 ? -17.820 -14.511 20.571 1.00 89.56 88 GLU A O 1
ATOM 694 N N . ASN A 1 89 ? -16.854 -13.381 22.241 1.00 89.56 89 ASN A N 1
ATOM 695 C CA . ASN A 1 89 ? -15.902 -12.692 21.370 1.00 89.56 89 ASN A CA 1
ATOM 696 C C . ASN A 1 89 ? -14.858 -13.630 20.748 1.00 89.56 89 ASN A C 1
ATOM 698 O O . ASN A 1 89 ? -14.409 -13.381 19.624 1.00 89.56 89 ASN A O 1
ATOM 702 N N . ILE A 1 90 ? -14.475 -14.703 21.443 1.00 91.12 90 ILE A N 1
ATOM 703 C CA . ILE A 1 90 ? -13.628 -15.765 20.886 1.00 91.12 90 ILE A CA 1
ATOM 704 C C . ILE A 1 90 ? -14.384 -16.507 19.781 1.00 91.12 90 ILE A C 1
ATOM 706 O O . ILE A 1 90 ? -13.842 -16.705 18.695 1.00 91.12 90 ILE A O 1
ATOM 710 N N . SER A 1 91 ? -15.657 -16.828 19.999 1.00 92.38 91 SER A N 1
ATOM 711 C CA . SER A 1 91 ? -16.500 -17.462 18.979 1.00 92.38 91 SER A CA 1
ATOM 712 C C . SER A 1 91 ? -16.650 -16.569 17.738 1.00 92.38 91 SER A C 1
ATOM 714 O O . SER A 1 91 ? -16.420 -17.003 16.609 1.00 92.38 91 SER A O 1
ATOM 716 N N . ALA A 1 92 ? -16.906 -15.270 17.932 1.00 91.94 92 ALA A N 1
ATOM 717 C CA . ALA A 1 92 ? -16.970 -14.293 16.844 1.00 91.94 92 ALA A CA 1
ATOM 718 C C . ALA A 1 92 ? -15.623 -14.090 16.116 1.00 91.94 92 ALA A C 1
ATOM 720 O O . ALA A 1 92 ? -15.595 -13.715 14.935 1.00 91.94 92 ALA A O 1
ATOM 721 N N . PHE A 1 93 ? -14.496 -14.315 16.800 1.00 94.38 93 PHE A N 1
ATOM 722 C CA . PHE A 1 93 ? -13.172 -14.337 16.181 1.00 94.38 93 PHE A CA 1
ATOM 723 C C . PHE A 1 93 ? -13.007 -15.543 15.249 1.00 94.38 93 PHE A C 1
ATOM 725 O O . PHE A 1 93 ? -12.548 -15.361 14.117 1.00 94.38 93 PHE A O 1
ATOM 732 N N . GLU A 1 94 ? -13.414 -16.736 15.684 1.00 94.81 94 GLU A N 1
ATOM 733 C CA . GLU A 1 94 ? -13.350 -17.956 14.870 1.00 94.81 94 GLU A CA 1
ATOM 734 C C . GLU A 1 94 ? -14.254 -17.865 13.630 1.00 94.81 94 GLU A C 1
ATOM 736 O O . GLU A 1 94 ? -13.825 -18.194 12.521 1.00 94.81 94 GLU A O 1
ATOM 741 N N . ASP A 1 95 ? -15.445 -17.275 13.757 1.00 93.44 95 ASP A N 1
ATOM 742 C CA . ASP A 1 95 ? -16.295 -16.931 12.609 1.00 93.44 95 ASP A CA 1
ATOM 743 C C . ASP A 1 95 ? -15.554 -16.058 11.587 1.00 93.44 95 ASP A C 1
ATOM 745 O O . ASP A 1 95 ? -15.570 -16.301 10.375 1.00 93.44 95 ASP A O 1
ATOM 749 N N . ALA A 1 96 ? -14.888 -15.005 12.069 1.00 93.31 96 ALA A N 1
ATOM 750 C CA . ALA A 1 96 ? -14.135 -14.103 11.209 1.00 93.31 96 ALA A CA 1
ATOM 751 C C . ALA A 1 96 ? -12.933 -14.806 10.560 1.00 93.31 96 ALA A C 1
ATOM 753 O O . ALA A 1 96 ? -12.556 -14.470 9.433 1.00 93.31 96 ALA A O 1
ATOM 754 N N . ARG A 1 97 ? -12.336 -15.784 11.251 1.00 94.94 97 ARG A N 1
ATOM 755 C CA . ARG A 1 97 ? -11.259 -16.626 10.728 1.00 94.94 97 ARG A CA 1
ATOM 756 C C . ARG A 1 97 ? -11.754 -17.503 9.583 1.00 94.94 97 ARG A C 1
ATOM 758 O O . ARG A 1 97 ? -11.145 -17.480 8.514 1.00 94.94 97 ARG A O 1
ATOM 765 N N . SER A 1 98 ? -12.898 -18.155 9.770 1.00 95.88 98 SER A N 1
ATOM 766 C CA . SER A 1 98 ? -13.559 -18.970 8.748 1.00 95.88 98 SER A CA 1
ATOM 767 C C . SER A 1 98 ? -13.827 -18.168 7.465 1.00 95.88 98 SER A C 1
ATOM 769 O O . SER A 1 98 ? -13.475 -18.598 6.365 1.00 95.88 98 SER A O 1
ATOM 771 N N . LEU A 1 99 ? -14.304 -16.921 7.591 1.00 95.88 99 LEU A N 1
ATOM 772 C CA . LEU A 1 99 ? -14.498 -16.021 6.444 1.00 95.88 99 LEU A CA 1
ATOM 773 C C . LEU A 1 99 ? -13.193 -15.692 5.692 1.00 95.88 99 LEU A C 1
ATOM 775 O O . LEU A 1 99 ? -13.206 -15.524 4.469 1.00 95.88 99 LEU A O 1
ATOM 779 N N . ILE A 1 100 ? -12.056 -15.583 6.389 1.00 95.25 100 ILE A N 1
ATOM 780 C CA . ILE A 1 100 ? -10.742 -15.349 5.759 1.00 95.25 100 ILE A CA 1
ATOM 781 C C . ILE A 1 100 ? -10.272 -16.595 5.006 1.00 95.25 100 ILE A C 1
ATOM 783 O O . ILE A 1 100 ? -9.698 -16.476 3.915 1.00 95.25 100 ILE A O 1
ATOM 787 N N . ASP A 1 101 ? -10.519 -17.776 5.560 1.00 96.00 101 ASP A N 1
ATOM 788 C CA . ASP A 1 101 ? -10.184 -19.042 4.915 1.00 96.00 101 ASP A CA 1
ATOM 789 C C . ASP A 1 101 ? -11.035 -19.245 3.657 1.00 96.00 101 ASP A C 1
ATOM 791 O O . ASP A 1 101 ? -10.503 -19.556 2.587 1.00 96.00 101 ASP A O 1
ATOM 795 N N . ASP A 1 102 ? -12.329 -18.938 3.721 1.00 95.44 102 ASP A N 1
ATOM 796 C CA . ASP A 1 102 ? -13.218 -18.965 2.559 1.00 95.44 102 ASP A CA 1
ATOM 797 C C . ASP A 1 102 ? -12.850 -17.915 1.509 1.00 95.44 102 ASP A C 1
ATOM 799 O O . ASP A 1 102 ? -12.845 -18.205 0.307 1.00 95.44 102 ASP A O 1
ATOM 803 N N . ALA A 1 103 ? -12.439 -16.717 1.928 1.00 94.06 103 ALA A N 1
ATOM 804 C CA . ALA A 1 103 ? -11.897 -15.725 1.009 1.00 94.06 103 ALA A CA 1
ATOM 805 C C . ALA A 1 103 ? -10.619 -16.218 0.313 1.00 94.06 103 ALA A C 1
ATOM 807 O O . ALA A 1 103 ? -10.409 -15.936 -0.869 1.00 94.06 103 ALA A O 1
ATOM 808 N N . SER A 1 104 ? -9.779 -16.975 1.022 1.00 93.81 104 SER A N 1
ATOM 809 C CA . SER A 1 104 ? -8.563 -17.574 0.466 1.00 93.81 104 SER A CA 1
ATOM 810 C C . SER A 1 104 ? -8.900 -18.669 -0.555 1.00 93.81 104 SER A C 1
ATOM 812 O O . SER A 1 104 ? -8.300 -18.702 -1.632 1.00 93.81 104 SER A O 1
ATOM 814 N N . LYS A 1 105 ? -9.920 -19.500 -0.292 1.00 95.56 105 LYS A N 1
ATOM 815 C CA . LYS A 1 105 ? -10.447 -20.476 -1.267 1.00 95.56 105 LYS A CA 1
ATOM 816 C C . LYS A 1 105 ? -10.981 -19.780 -2.525 1.00 95.56 105 LYS A C 1
ATOM 818 O O . LYS A 1 105 ? -10.639 -20.177 -3.639 1.00 95.56 105 LYS A O 1
ATOM 823 N N . ARG A 1 106 ? -11.754 -18.698 -2.366 1.00 92.38 106 ARG A N 1
ATOM 824 C CA . ARG A 1 106 ? -12.278 -17.885 -3.484 1.00 92.38 106 ARG A CA 1
ATOM 825 C C . ARG A 1 106 ? -11.168 -17.233 -4.302 1.00 92.38 106 ARG A C 1
ATOM 827 O O . ARG A 1 106 ? -11.231 -17.228 -5.530 1.00 92.38 106 ARG A O 1
ATOM 834 N N . LEU A 1 107 ? -10.123 -16.742 -3.634 1.00 91.31 107 LEU A N 1
ATOM 835 C CA . LEU A 1 107 ? -8.934 -16.194 -4.283 1.00 91.31 107 LEU A CA 1
ATOM 836 C C . LEU A 1 107 ? -8.254 -17.245 -5.175 1.00 91.31 107 LEU A C 1
ATOM 838 O O . LEU A 1 107 ? -7.937 -16.945 -6.328 1.00 91.31 107 LEU A O 1
ATOM 842 N N . SER A 1 108 ? -8.088 -18.476 -4.679 1.00 91.75 108 SER A N 1
ATOM 843 C CA . SER A 1 108 ? -7.541 -19.597 -5.460 1.00 91.75 108 SER A CA 1
ATOM 844 C C . SER A 1 108 ? -8.447 -20.009 -6.625 1.00 91.75 108 SER A C 1
ATOM 846 O O . SER A 1 108 ? -7.949 -20.338 -7.701 1.00 91.75 108 SER A O 1
ATOM 848 N N . ALA A 1 109 ? -9.768 -19.908 -6.460 1.00 92.88 109 ALA A N 1
ATOM 849 C CA . ALA A 1 109 ? -10.752 -20.118 -7.525 1.00 92.88 109 ALA A CA 1
ATOM 850 C C . ALA A 1 109 ? -10.843 -18.950 -8.534 1.00 92.88 109 ALA A C 1
ATOM 852 O O . ALA A 1 109 ? -11.672 -18.985 -9.440 1.00 92.88 109 ALA A O 1
ATOM 853 N N . LYS A 1 110 ? -9.995 -17.916 -8.402 1.00 91.31 110 LYS A N 1
ATOM 854 C CA . LYS A 1 110 ? -9.999 -16.679 -9.208 1.00 91.31 110 LYS A CA 1
ATOM 855 C C . LYS A 1 110 ? -11.280 -15.836 -9.086 1.00 91.31 110 LYS A C 1
ATOM 857 O O . LYS A 1 110 ? -11.464 -14.897 -9.860 1.00 91.31 110 LYS A O 1
ATOM 862 N N . ASP A 1 111 ? -12.119 -16.087 -8.080 1.00 91.75 111 ASP A N 1
ATOM 863 C CA . ASP A 1 111 ? -13.230 -15.205 -7.703 1.00 91.75 111 ASP A CA 1
ATOM 864 C C . ASP A 1 111 ? -12.710 -14.058 -6.820 1.00 91.75 111 ASP A C 1
ATOM 866 O O . ASP A 1 111 ? -12.855 -14.032 -5.594 1.00 91.75 111 ASP A O 1
ATOM 870 N N . TYR A 1 112 ? -12.050 -13.088 -7.459 1.00 91.19 112 TYR A N 1
ATOM 871 C CA . TYR A 1 112 ? -11.434 -11.957 -6.764 1.00 91.19 112 TYR A CA 1
ATOM 872 C C . TYR A 1 112 ? -12.456 -11.030 -6.098 1.00 91.19 112 TYR A C 1
ATOM 874 O O . TYR A 1 112 ? -12.161 -10.439 -5.060 1.00 91.19 112 TYR A O 1
ATOM 882 N N . SER A 1 113 ? -13.644 -10.881 -6.690 1.00 89.12 113 SER A N 1
ATOM 883 C CA . SER A 1 113 ? -14.697 -10.028 -6.134 1.00 89.12 113 SER A CA 1
ATOM 884 C C . SER A 1 113 ? -15.280 -10.652 -4.867 1.00 89.12 113 SER A C 1
ATOM 886 O O . SER A 1 113 ? -15.341 -9.986 -3.833 1.00 89.12 113 SER A O 1
ATOM 888 N N . GLY A 1 114 ? -15.611 -11.948 -4.913 1.00 88.25 114 GLY A N 1
ATOM 889 C CA . GLY A 1 114 ? -16.090 -12.691 -3.751 1.00 88.25 114 GLY A CA 1
ATOM 890 C C . GLY A 1 114 ? -15.061 -12.742 -2.624 1.00 88.25 114 GLY A C 1
ATOM 891 O O . GLY A 1 114 ? -15.410 -12.480 -1.474 1.00 88.25 114 GLY A O 1
ATOM 892 N N . ALA A 1 115 ? -13.781 -12.961 -2.948 1.00 91.62 115 ALA A N 1
ATOM 893 C CA . ALA A 1 115 ? -12.698 -12.909 -1.963 1.00 91.62 115 ALA A CA 1
ATOM 894 C C . ALA A 1 115 ? -12.617 -11.541 -1.259 1.00 91.62 115 ALA A C 1
ATOM 896 O O . ALA A 1 115 ? -12.496 -11.470 -0.038 1.00 91.62 115 ALA A O 1
ATOM 897 N N . ILE A 1 116 ? -12.721 -10.437 -2.010 1.00 88.06 116 ILE A N 1
ATOM 898 C CA . ILE A 1 116 ? -12.698 -9.084 -1.432 1.00 88.06 116 ILE A CA 1
ATOM 899 C C . ILE A 1 116 ? -13.913 -8.841 -0.529 1.00 88.06 116 ILE A C 1
ATOM 901 O O . ILE A 1 116 ? -13.755 -8.223 0.525 1.00 88.06 116 ILE A O 1
ATOM 905 N N . SER A 1 117 ? -15.107 -9.284 -0.926 1.00 91.06 117 SER A N 1
ATOM 906 C CA . SER A 1 117 ? -16.324 -9.117 -0.122 1.00 91.06 117 SER A CA 1
ATOM 907 C C . SER A 1 117 ? -16.236 -9.866 1.209 1.00 91.06 117 SER A C 1
ATOM 909 O O . SER A 1 117 ? -16.436 -9.245 2.250 1.00 91.06 117 SER A O 1
ATOM 911 N N . LEU A 1 118 ? -15.826 -11.138 1.190 1.00 91.25 118 LEU A N 1
ATOM 912 C CA . LEU A 1 118 ? -15.645 -11.940 2.407 1.00 91.25 118 LEU A CA 1
ATOM 913 C C . LEU A 1 118 ? -14.578 -11.345 3.336 1.00 91.25 118 LEU A C 1
ATOM 915 O O . LEU A 1 118 ? -14.786 -11.245 4.542 1.00 91.25 118 LEU A O 1
ATOM 919 N N . VAL A 1 119 ? -13.460 -10.852 2.786 1.00 92.12 119 VAL A N 1
ATOM 920 C CA . VAL A 1 119 ? -12.430 -10.184 3.601 1.00 92.12 119 VAL A CA 1
ATOM 921 C C . VAL A 1 119 ? -12.957 -8.919 4.274 1.00 92.12 119 VAL A C 1
ATOM 923 O O . VAL A 1 119 ? -12.579 -8.633 5.409 1.00 92.12 119 VAL A O 1
ATOM 926 N N . LYS A 1 120 ? -13.805 -8.131 3.604 1.00 87.69 120 LYS A N 1
ATOM 927 C CA . LYS A 1 120 ? -14.391 -6.933 4.226 1.00 87.69 120 LYS A CA 1
ATOM 928 C C . LYS A 1 120 ? -15.247 -7.303 5.430 1.00 87.69 120 LYS A C 1
ATOM 930 O O . LYS A 1 120 ? -15.130 -6.655 6.467 1.00 87.69 120 LYS A O 1
ATOM 935 N N . GLU A 1 121 ? -16.077 -8.326 5.281 1.00 90.31 121 GLU A N 1
ATOM 936 C CA . GLU A 1 121 ? -16.923 -8.827 6.358 1.00 90.31 121 GLU A CA 1
ATOM 937 C C . GLU A 1 121 ? -16.080 -9.354 7.524 1.00 90.31 121 GLU A C 1
ATOM 939 O O . GLU A 1 121 ? -16.263 -8.924 8.664 1.00 90.31 121 GLU A O 1
ATOM 944 N N . ALA A 1 122 ? -15.065 -10.169 7.228 1.00 91.38 122 ALA A N 1
ATOM 945 C CA . ALA A 1 122 ? -14.128 -10.666 8.227 1.00 91.38 122 ALA A CA 1
ATOM 946 C C . ALA A 1 122 ? -13.427 -9.528 8.984 1.00 91.38 122 ALA A C 1
ATOM 948 O O . ALA A 1 122 ? -13.384 -9.526 10.209 1.00 91.38 122 ALA A O 1
ATOM 949 N N . LEU A 1 123 ? -12.907 -8.517 8.279 1.00 85.25 123 LEU A N 1
ATOM 950 C CA . LEU A 1 123 ? -12.232 -7.374 8.904 1.00 85.25 123 LEU A CA 1
ATOM 951 C C . LEU A 1 123 ? -13.172 -6.542 9.786 1.00 85.25 123 LEU A C 1
ATOM 953 O O . LEU A 1 123 ? -12.724 -5.997 10.796 1.00 85.25 123 LEU A O 1
ATOM 957 N N . MET A 1 124 ? -14.455 -6.444 9.429 1.00 86.12 124 MET A N 1
ATOM 958 C CA . MET A 1 124 ? -15.468 -5.798 10.265 1.00 86.12 124 MET A CA 1
ATOM 959 C C . MET A 1 124 ? -15.735 -6.595 11.544 1.00 86.12 124 MET A C 1
ATOM 961 O O . MET A 1 124 ? -15.721 -6.006 12.624 1.00 86.12 124 MET A O 1
ATOM 965 N N . LYS A 1 125 ? -15.890 -7.923 11.451 1.00 88.50 125 LYS A N 1
ATOM 966 C CA . LYS A 1 125 ? -16.017 -8.789 12.634 1.00 88.50 125 LYS A CA 1
ATOM 967 C C . LYS A 1 125 ? -14.773 -8.707 13.525 1.00 88.50 125 LYS A C 1
ATOM 969 O O . LYS A 1 125 ? -14.895 -8.415 14.710 1.00 88.50 125 LYS A O 1
ATOM 974 N N . LEU A 1 126 ? -13.572 -8.819 12.948 1.00 86.38 126 LEU A N 1
ATOM 975 C CA . LEU A 1 126 ? -12.306 -8.679 13.680 1.00 86.38 126 LEU A CA 1
ATOM 976 C C . LEU A 1 126 ? -12.181 -7.322 14.377 1.00 86.38 126 LEU A C 1
ATOM 978 O O . LEU A 1 126 ? -11.684 -7.252 15.498 1.00 86.38 126 LEU A O 1
ATOM 982 N N . LYS A 1 127 ? -12.636 -6.234 13.744 1.00 83.62 127 LYS A N 1
ATOM 983 C CA . LYS A 1 127 ? -12.676 -4.911 14.377 1.00 83.62 127 LYS A CA 1
ATOM 984 C C . LYS A 1 127 ? -13.550 -4.925 15.629 1.00 83.62 127 LYS A C 1
ATOM 986 O O . LYS A 1 127 ? -13.118 -4.402 16.653 1.00 83.62 127 LYS A O 1
ATOM 991 N N . ASN A 1 128 ? -14.749 -5.497 15.536 1.00 83.88 128 ASN A N 1
ATOM 992 C CA . ASN A 1 128 ? -15.708 -5.537 16.637 1.00 83.88 128 ASN A CA 1
ATOM 993 C C . ASN A 1 128 ? -15.167 -6.364 17.807 1.00 83.88 128 ASN A C 1
ATOM 995 O O . ASN A 1 128 ? -15.101 -5.838 18.915 1.00 83.88 128 ASN A O 1
ATOM 999 N N . VAL A 1 129 ? -14.649 -7.566 17.533 1.00 86.62 129 VAL A N 1
ATOM 1000 C CA . VAL A 1 129 ? -13.965 -8.417 18.524 1.00 86.62 129 VAL A CA 1
ATOM 1001 C C . VAL A 1 129 ? -12.847 -7.643 19.220 1.00 86.62 129 VAL A C 1
ATOM 1003 O O . VAL A 1 129 ? -12.767 -7.576 20.443 1.00 86.62 129 VAL A O 1
ATOM 1006 N N . CYS A 1 130 ? -11.985 -6.986 18.441 1.00 81.19 130 CYS A N 1
ATOM 1007 C CA . CYS A 1 130 ? -10.844 -6.260 18.987 1.00 81.19 130 CYS A CA 1
ATOM 1008 C C . CYS A 1 130 ? -11.279 -5.072 19.868 1.00 81.19 130 CYS A C 1
ATOM 1010 O O . CYS A 1 130 ? -10.598 -4.756 20.842 1.00 81.19 130 CYS A O 1
ATOM 1012 N N . MET A 1 131 ? -12.395 -4.409 19.536 1.00 77.75 131 MET A N 1
ATOM 1013 C CA . MET A 1 131 ? -12.976 -3.339 20.354 1.00 77.75 131 MET A CA 1
ATOM 1014 C C . MET A 1 131 ? -13.595 -3.870 21.644 1.00 77.75 131 MET A C 1
ATOM 1016 O O . MET A 1 131 ? -13.383 -3.257 22.688 1.00 77.75 131 MET A O 1
ATOM 1020 N N . ALA A 1 132 ? -14.344 -4.968 21.573 1.00 84.50 132 ALA A N 1
ATOM 1021 C CA . ALA A 1 132 ? -14.991 -5.579 22.726 1.00 84.50 132 ALA A CA 1
ATOM 1022 C C . ALA A 1 132 ? -13.949 -6.084 23.729 1.00 84.50 132 ALA A C 1
ATOM 1024 O O . ALA A 1 132 ? -13.941 -5.635 24.873 1.00 84.50 132 ALA A O 1
ATOM 1025 N N . ILE A 1 133 ? -12.967 -6.868 23.267 1.00 85.00 133 ILE A N 1
ATOM 1026 C CA . ILE A 1 133 ? -11.848 -7.330 24.102 1.00 85.00 133 ILE A CA 1
ATOM 1027 C C . ILE A 1 133 ? -11.100 -6.149 24.720 1.00 85.00 133 ILE A C 1
ATOM 1029 O O . ILE A 1 133 ? -10.763 -6.167 25.899 1.00 85.00 133 ILE A O 1
ATOM 1033 N N . HIS A 1 134 ? -10.854 -5.085 23.953 1.00 80.25 134 HIS A N 1
ATOM 1034 C CA . HIS A 1 134 ? -10.197 -3.904 24.502 1.00 80.25 134 HIS A CA 1
ATOM 1035 C C . HIS A 1 134 ? -11.018 -3.227 25.610 1.00 80.25 134 HIS A C 1
ATOM 1037 O O . HIS A 1 134 ? -10.426 -2.793 26.596 1.00 80.25 134 HIS A O 1
ATOM 1043 N N . ARG A 1 135 ? -12.348 -3.143 25.469 1.00 79.69 135 ARG A N 1
ATOM 1044 C CA . ARG A 1 135 ? -13.232 -2.575 26.499 1.00 79.69 135 ARG A CA 1
ATOM 1045 C C . ARG A 1 135 ? -13.224 -3.413 27.771 1.00 79.69 135 ARG A C 1
ATOM 1047 O O . ARG A 1 135 ? -12.918 -2.846 28.813 1.00 79.69 135 ARG A O 1
ATOM 1054 N N . MET A 1 136 ? -13.420 -4.729 27.661 1.00 82.44 136 MET A N 1
ATOM 1055 C CA . MET A 1 136 ? -13.357 -5.654 28.803 1.00 82.44 136 MET A CA 1
ATOM 1056 C C . MET A 1 136 ? -12.044 -5.483 29.578 1.00 82.44 136 MET A C 1
ATOM 1058 O O . MET A 1 136 ? -12.020 -5.317 30.792 1.00 82.44 136 MET A O 1
ATOM 1062 N N . ILE A 1 137 ? -10.927 -5.408 28.848 1.00 81.12 137 ILE A N 1
ATOM 1063 C CA . ILE A 1 137 ? -9.590 -5.233 29.422 1.00 81.12 137 ILE A CA 1
ATOM 1064 C C . ILE A 1 137 ? -9.386 -3.862 30.095 1.00 81.12 137 ILE A C 1
ATOM 1066 O O . ILE A 1 137 ? -8.568 -3.759 31.013 1.00 81.12 137 ILE A O 1
ATOM 1070 N N . MET A 1 138 ? -10.061 -2.803 29.642 1.00 72.62 138 MET A N 1
ATOM 1071 C CA . MET A 1 138 ? -10.027 -1.482 30.291 1.00 72.62 138 MET A CA 1
ATOM 1072 C C . MET A 1 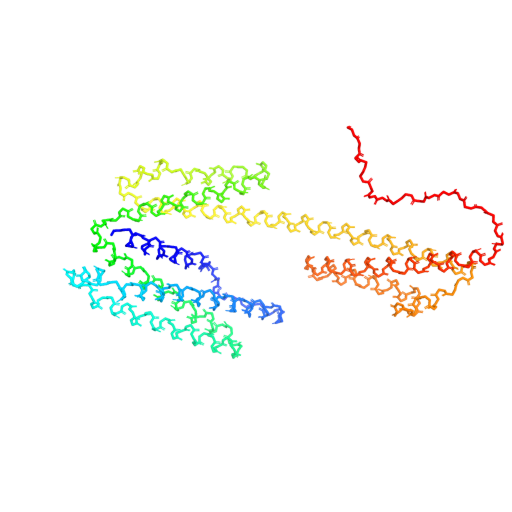138 ? -10.887 -1.453 31.557 1.00 72.62 138 MET A C 1
ATOM 1074 O O . MET A 1 138 ? -10.469 -0.878 32.563 1.00 72.62 138 MET A O 1
ATOM 1078 N N . GLU A 1 139 ? -12.041 -2.113 31.515 1.00 76.69 139 GLU A N 1
ATOM 1079 C CA . GLU A 1 139 ? -12.997 -2.209 32.616 1.00 76.69 139 GLU A CA 1
ATOM 1080 C C . GLU A 1 139 ? -12.375 -2.891 33.839 1.00 76.69 139 GLU A C 1
ATOM 1082 O O . GLU A 1 139 ? -12.286 -2.283 34.906 1.00 76.69 139 GLU A O 1
ATOM 1087 N N . VAL A 1 140 ? -11.752 -4.058 33.652 1.00 77.94 140 VAL A N 1
ATOM 1088 C CA . VAL A 1 140 ? -11.024 -4.761 34.729 1.00 77.94 140 VAL A CA 1
ATOM 1089 C C . VAL A 1 140 ? -9.742 -4.052 35.194 1.00 77.94 140 VAL A C 1
ATOM 1091 O O . VAL A 1 140 ? -9.146 -4.407 36.217 1.00 77.94 140 VAL A O 1
ATOM 1094 N N . GLN A 1 141 ? -9.267 -3.055 34.442 1.00 70.44 141 GLN A N 1
ATOM 1095 C CA . GLN A 1 141 ? -8.152 -2.195 34.849 1.00 70.44 141 GLN A CA 1
ATOM 1096 C C . GLN A 1 141 ? -8.601 -0.967 35.647 1.00 70.44 141 GLN A C 1
ATOM 1098 O O . GLN A 1 141 ? -7.735 -0.255 36.156 1.00 70.44 141 GLN A O 1
ATOM 1103 N N . GLY A 1 142 ? -9.907 -0.699 35.751 1.00 62.12 142 GLY A N 1
ATOM 1104 C CA . GLY A 1 142 ? -10.427 0.531 36.350 1.00 62.12 142 GLY A CA 1
ATOM 1105 C C . GLY A 1 142 ? -10.044 1.795 35.570 1.00 62.12 142 GLY A C 1
ATOM 1106 O O . GLY A 1 142 ? -10.106 2.898 36.109 1.00 62.12 142 GLY A O 1
ATOM 1107 N N . VAL A 1 143 ? -9.622 1.654 34.308 1.00 54.50 143 VAL A N 1
ATOM 1108 C CA . VAL A 1 143 ? -9.253 2.778 33.442 1.00 54.50 143 VAL A CA 1
ATOM 1109 C C . VAL A 1 143 ? -10.523 3.232 32.725 1.00 54.50 143 VAL A C 1
ATOM 1111 O O . VAL A 1 143 ? -10.944 2.619 31.744 1.00 54.50 143 VAL A O 1
ATOM 1114 N N . ARG A 1 144 ? -11.158 4.304 33.228 1.00 50.19 144 ARG A N 1
ATOM 1115 C CA . ARG A 1 144 ? -12.236 5.024 32.515 1.00 50.19 144 ARG A CA 1
ATOM 1116 C C . ARG A 1 144 ? -11.714 5.572 31.176 1.00 50.19 144 ARG A C 1
ATOM 1118 O O . ARG A 1 144 ? -10.517 5.540 30.923 1.00 50.19 144 ARG A O 1
ATOM 1125 N N . GLU A 1 145 ? -12.611 6.077 30.323 1.00 50.91 145 GLU A N 1
ATOM 1126 C CA . GLU A 1 145 ? -12.457 6.542 28.920 1.00 50.91 145 GLU A CA 1
ATOM 1127 C C . GLU A 1 145 ? -11.209 7.382 28.515 1.00 50.91 145 GLU A C 1
ATOM 1129 O O . GLU A 1 145 ? -11.049 7.721 27.338 1.00 50.91 145 GLU A O 1
ATOM 1134 N N . GLU A 1 146 ? -10.282 7.668 29.427 1.00 49.09 146 GLU A N 1
ATOM 1135 C CA . GLU A 1 146 ? -8.950 8.250 29.225 1.00 49.09 146 GLU A CA 1
ATOM 1136 C C . GLU A 1 146 ? -8.149 7.567 28.102 1.00 49.09 146 GLU A C 1
ATOM 1138 O O . GLU A 1 146 ? -7.486 8.237 27.314 1.00 49.09 146 GLU A O 1
ATOM 1143 N N . GLY A 1 147 ? -8.277 6.247 27.917 1.00 54.12 147 GLY A N 1
ATOM 1144 C CA . GLY A 1 147 ? -7.599 5.544 26.816 1.00 54.12 147 GLY A CA 1
ATOM 1145 C C . GLY A 1 147 ? -8.005 6.038 25.415 1.00 54.12 147 GLY A C 1
ATOM 1146 O O . GLY A 1 147 ? -7.210 5.995 24.468 1.00 54.12 147 GLY A O 1
ATOM 1147 N N . ARG A 1 148 ? -9.232 6.557 25.269 1.00 55.41 148 ARG A N 1
ATOM 1148 C CA . ARG A 1 148 ? -9.777 7.062 23.998 1.00 55.41 148 ARG A CA 1
ATOM 1149 C C . ARG A 1 148 ? -9.284 8.477 23.701 1.00 55.41 148 ARG A C 1
ATOM 1151 O O . ARG A 1 148 ? -8.919 8.776 22.562 1.00 55.41 148 ARG A O 1
ATOM 1158 N N . THR A 1 149 ? -9.222 9.324 24.726 1.00 61.66 149 THR A N 1
ATOM 1159 C CA . THR A 1 149 ? -8.722 10.701 24.629 1.00 61.66 149 THR A CA 1
ATOM 1160 C C . THR A 1 149 ? -7.208 10.708 24.388 1.00 61.66 149 THR A C 1
ATOM 1162 O O . THR A 1 149 ? -6.712 11.410 23.503 1.00 61.66 149 THR A O 1
ATOM 1165 N N . GLU A 1 150 ? -6.472 9.821 25.055 1.00 71.25 150 GLU A N 1
ATOM 1166 C CA . GLU A 1 150 ? -5.030 9.661 24.869 1.00 71.25 150 GLU A CA 1
ATOM 1167 C C . GLU A 1 150 ? -4.688 9.050 23.497 1.00 71.25 150 GLU A C 1
ATOM 1169 O O . GLU A 1 150 ? -3.753 9.491 22.817 1.00 71.25 150 GLU A O 1
ATOM 1174 N N . GLY A 1 151 ? -5.514 8.113 23.014 1.00 74.62 151 GLY A N 1
ATOM 1175 C CA . GLY A 1 151 ? -5.425 7.554 21.664 1.00 74.62 151 GLY A CA 1
ATOM 1176 C C . GLY A 1 151 ? -5.556 8.604 20.554 1.00 74.62 151 GLY A C 1
ATOM 1177 O O . GLY A 1 151 ? -4.781 8.581 19.590 1.00 74.62 151 GLY A O 1
ATOM 1178 N N . LEU A 1 152 ? -6.477 9.564 20.701 1.00 79.56 152 LEU A N 1
ATOM 1179 C CA . LEU A 1 152 ? -6.651 10.670 19.750 1.00 79.56 152 LEU A CA 1
ATOM 1180 C C . LEU A 1 152 ? -5.431 11.594 19.718 1.00 79.56 152 LEU A C 1
ATOM 1182 O O . LEU A 1 152 ? -4.935 11.918 18.636 1.00 79.56 152 LEU A O 1
ATOM 1186 N N . ILE A 1 153 ? -4.874 11.942 20.880 1.00 84.25 153 ILE A N 1
ATOM 1187 C CA . ILE A 1 153 ? -3.648 12.748 20.955 1.00 84.25 153 ILE A CA 1
ATOM 1188 C C . ILE A 1 153 ? -2.473 12.033 20.279 1.00 84.25 153 ILE A C 1
ATOM 1190 O O . ILE A 1 153 ? -1.717 12.648 19.520 1.00 84.25 153 ILE A O 1
ATOM 1194 N N . VAL A 1 154 ? -2.320 10.725 20.501 1.00 80.88 154 VAL A N 1
ATOM 1195 C CA . VAL A 1 154 ? -1.285 9.924 19.830 1.00 80.88 154 VAL A CA 1
ATOM 1196 C C . VAL A 1 154 ? -1.495 9.910 18.311 1.00 80.88 154 VAL A C 1
ATOM 1198 O O . VAL A 1 154 ? -0.530 10.064 17.553 1.00 80.88 154 VAL A O 1
ATOM 1201 N N . ALA A 1 155 ? -2.735 9.765 17.842 1.00 77.75 155 ALA A N 1
ATOM 1202 C CA . ALA A 1 155 ? -3.058 9.779 16.417 1.00 77.75 155 ALA A CA 1
ATOM 1203 C C . ALA A 1 155 ? -2.780 11.144 15.760 1.00 77.75 155 ALA A C 1
ATOM 1205 O O . ALA A 1 155 ? -2.214 11.195 14.660 1.00 77.75 155 ALA A O 1
ATOM 1206 N N . MET A 1 156 ? -3.089 12.247 16.446 1.00 86.50 156 MET A N 1
ATOM 1207 C CA . MET A 1 156 ? -2.763 13.599 15.984 1.00 86.50 156 MET A CA 1
ATOM 1208 C C . MET A 1 156 ? -1.251 13.819 15.908 1.00 86.50 156 MET A C 1
ATOM 1210 O O . MET A 1 156 ? -0.756 14.237 14.862 1.00 86.50 156 MET A O 1
ATOM 1214 N N . LYS A 1 157 ? -0.489 13.436 16.945 1.00 82.62 157 LYS A N 1
ATOM 1215 C CA . LYS A 1 157 ? 0.986 13.512 16.928 1.00 82.62 157 LYS A CA 1
ATOM 1216 C C . LYS A 1 157 ? 1.582 12.747 15.746 1.00 82.62 157 LYS A C 1
ATOM 1218 O O . LYS A 1 157 ? 2.453 13.258 15.047 1.00 82.62 157 LYS A O 1
ATOM 1223 N N . ARG A 1 158 ? 1.091 11.535 15.467 1.00 76.81 158 ARG A N 1
ATOM 1224 C CA . ARG A 1 158 ? 1.541 10.744 14.307 1.00 76.81 158 ARG A CA 1
ATOM 1225 C C . ARG A 1 158 ? 1.206 11.411 12.978 1.00 76.81 158 ARG A C 1
ATOM 1227 O O . ARG A 1 158 ? 2.032 11.396 12.066 1.00 76.81 158 ARG A O 1
ATOM 1234 N N . SER A 1 159 ? 0.012 11.986 12.864 1.00 86.12 159 SER A N 1
ATOM 1235 C CA . SER A 1 159 ? -0.407 12.725 11.669 1.00 86.12 159 SER A CA 1
ATOM 1236 C C . SER A 1 159 ? 0.481 13.951 11.450 1.00 86.12 159 SER A C 1
ATOM 1238 O O . SER A 1 159 ? 0.908 14.196 10.325 1.00 86.12 159 SER A O 1
ATOM 1240 N N . LEU A 1 160 ? 0.876 14.632 12.528 1.00 87.75 160 LEU A N 1
ATOM 1241 C CA . LEU A 1 160 ? 1.786 15.773 12.487 1.00 87.75 160 LEU A CA 1
ATOM 1242 C C . LEU A 1 160 ? 3.199 15.365 12.043 1.00 87.75 160 LEU A C 1
ATOM 1244 O O . LEU A 1 160 ? 3.760 15.997 11.155 1.00 87.75 160 LEU A O 1
ATOM 1248 N N . MET A 1 161 ? 3.739 14.243 12.537 1.00 83.88 161 MET A N 1
ATOM 1249 C CA . MET A 1 161 ? 5.015 13.707 12.028 1.00 83.88 161 MET A CA 1
ATOM 1250 C C . MET A 1 161 ? 4.954 13.376 10.529 1.00 83.88 161 MET A C 1
ATOM 1252 O O . MET A 1 161 ? 5.918 13.591 9.794 1.00 83.88 161 MET A O 1
ATOM 1256 N N . ARG A 1 162 ? 3.830 12.823 10.049 1.00 85.62 162 ARG A N 1
ATOM 1257 C CA . ARG A 1 162 ? 3.637 12.555 8.613 1.00 85.62 162 ARG A CA 1
ATOM 1258 C C . ARG A 1 162 ? 3.594 13.854 7.818 1.00 85.62 162 ARG A C 1
ATOM 1260 O O . ARG A 1 162 ? 4.244 13.936 6.781 1.00 85.62 162 ARG A O 1
ATOM 1267 N N . LEU A 1 163 ? 2.873 14.853 8.318 1.00 87.94 163 LEU A N 1
ATOM 1268 C CA . LEU A 1 163 ? 2.781 16.172 7.707 1.00 87.94 163 LEU A CA 1
ATOM 1269 C C . LEU A 1 163 ? 4.151 16.859 7.634 1.00 87.94 163 LEU A C 1
ATOM 1271 O O . LEU A 1 163 ? 4.502 17.373 6.581 1.00 87.94 163 LEU A O 1
ATOM 1275 N N . GLN A 1 164 ? 4.975 16.772 8.680 1.00 87.38 164 GLN A N 1
ATOM 1276 C CA . GLN A 1 164 ? 6.347 17.298 8.678 1.00 87.38 164 GLN A CA 1
ATOM 1277 C C . GLN A 1 164 ? 7.229 16.642 7.604 1.00 87.38 164 GLN A C 1
ATOM 1279 O O . GLN A 1 164 ? 7.953 17.332 6.891 1.00 87.38 164 GLN A O 1
ATOM 1284 N N . ARG A 1 165 ? 7.127 15.318 7.422 1.00 87.25 165 ARG A N 1
ATOM 1285 C CA . ARG A 1 165 ? 7.836 14.611 6.336 1.00 87.25 165 ARG A CA 1
ATOM 1286 C C . ARG A 1 165 ? 7.372 15.047 4.946 1.00 87.25 165 ARG A C 1
ATOM 1288 O O . ARG A 1 165 ? 8.156 15.030 4.007 1.00 87.25 165 ARG A O 1
ATOM 1295 N N . ILE A 1 166 ? 6.096 15.393 4.796 1.00 87.25 166 ILE A N 1
ATOM 1296 C CA . ILE A 1 166 ? 5.555 15.936 3.543 1.00 87.25 166 ILE A CA 1
ATOM 1297 C C . ILE A 1 166 ? 6.062 17.360 3.336 1.00 87.25 166 ILE A C 1
ATOM 1299 O O . ILE A 1 166 ? 6.515 17.673 2.241 1.00 87.25 166 ILE A O 1
ATOM 1303 N N . LYS A 1 167 ? 6.056 18.184 4.391 1.00 87.44 167 LYS A N 1
ATOM 1304 C CA . LYS A 1 167 ? 6.525 19.574 4.386 1.00 87.44 167 LYS A CA 1
ATOM 1305 C C . LYS A 1 167 ? 7.955 19.692 3.855 1.00 87.44 167 LYS A C 1
ATOM 1307 O O . LYS A 1 167 ? 8.231 20.579 3.065 1.00 87.44 167 LYS A O 1
ATOM 1312 N N . SER A 1 168 ? 8.837 18.747 4.194 1.00 86.44 168 SER A N 1
ATOM 1313 C CA . SER A 1 168 ? 10.214 18.714 3.671 1.00 86.44 168 SER A CA 1
ATOM 1314 C C . SER A 1 168 ? 10.344 18.337 2.186 1.00 86.44 168 SER A C 1
ATOM 1316 O O . SER A 1 168 ? 11.446 18.367 1.648 1.00 86.44 168 SER A O 1
ATOM 1318 N N . LEU A 1 169 ? 9.263 17.903 1.530 1.00 85.12 169 LEU A N 1
ATOM 1319 C CA . LEU A 1 169 ? 9.266 17.401 0.147 1.00 85.12 169 LEU A CA 1
ATOM 1320 C C . LEU A 1 169 ? 8.459 18.271 -0.826 1.00 85.12 169 LEU A C 1
ATOM 1322 O O . LEU A 1 169 ? 8.596 18.107 -2.041 1.00 85.12 169 LEU A O 1
ATOM 1326 N N . ILE A 1 170 ? 7.594 19.141 -0.309 1.00 84.50 170 ILE A N 1
ATOM 1327 C CA . ILE A 1 170 ? 6.746 20.043 -1.096 1.00 84.50 170 ILE A CA 1
ATOM 1328 C C . ILE A 1 170 ? 7.452 21.379 -1.365 1.00 84.50 170 ILE A C 1
ATOM 1330 O O . ILE A 1 170 ? 8.431 21.718 -0.706 1.00 84.50 170 ILE A O 1
ATOM 1334 N N . GLY A 1 171 ? 6.961 22.120 -2.361 1.00 80.88 171 GLY A N 1
ATOM 1335 C CA . GLY A 1 171 ? 7.403 23.492 -2.630 1.00 80.88 171 GLY A CA 1
ATOM 1336 C C . GLY A 1 171 ? 6.565 24.520 -1.867 1.00 80.88 171 GLY A C 1
ATOM 1337 O O . GLY A 1 171 ? 5.557 24.170 -1.256 1.00 80.88 171 GLY A O 1
ATOM 1338 N N . GLU A 1 172 ? 6.953 25.794 -1.957 1.00 80.69 172 GLU A N 1
ATOM 1339 C CA . GLU A 1 172 ? 6.239 26.923 -1.330 1.00 80.69 172 GLU A CA 1
ATOM 1340 C C . GLU A 1 172 ? 4.763 27.017 -1.749 1.00 80.69 172 GLU A C 1
ATOM 1342 O O . GLU A 1 172 ? 3.910 27.428 -0.971 1.00 80.69 172 GLU A O 1
ATOM 1347 N N . GLU A 1 173 ? 4.455 26.532 -2.949 1.00 81.12 173 GLU A N 1
ATOM 1348 C CA . GLU A 1 173 ? 3.118 26.434 -3.542 1.00 81.12 173 GLU A CA 1
ATOM 1349 C C . GLU A 1 173 ? 2.097 25.723 -2.625 1.00 81.12 173 GLU A C 1
ATOM 1351 O O . GLU A 1 173 ? 0.919 26.069 -2.604 1.00 81.12 173 GLU A O 1
ATOM 1356 N N . ASP A 1 174 ? 2.550 24.736 -1.844 1.00 84.88 174 ASP A N 1
ATOM 1357 C CA . ASP A 1 174 ? 1.701 23.878 -1.010 1.00 84.88 174 ASP A CA 1
ATOM 1358 C C . ASP A 1 174 ? 1.741 24.267 0.486 1.00 84.88 174 ASP A C 1
ATOM 1360 O O . ASP A 1 174 ? 1.107 23.604 1.318 1.00 84.88 174 ASP A O 1
ATOM 1364 N N . LEU A 1 175 ? 2.478 25.324 0.865 1.00 86.25 175 LEU A N 1
ATOM 1365 C CA . LEU A 1 175 ? 2.695 25.678 2.277 1.00 86.25 175 LEU A CA 1
ATOM 1366 C C . LEU A 1 175 ? 1.386 26.027 2.995 1.00 86.25 175 LEU A C 1
ATOM 1368 O O . LEU A 1 175 ? 1.150 25.554 4.105 1.00 86.25 175 LEU A O 1
ATOM 1372 N N . GLN A 1 176 ? 0.493 26.768 2.333 1.00 87.69 176 GLN A N 1
ATOM 1373 C CA . GLN A 1 176 ? -0.806 27.160 2.896 1.00 87.69 176 GLN A CA 1
ATOM 1374 C C . GLN A 1 176 ? -1.690 25.946 3.228 1.00 87.69 176 GLN A C 1
ATOM 1376 O O . GLN A 1 176 ? -2.441 25.940 4.209 1.00 87.69 176 GLN A O 1
ATOM 1381 N N . ILE A 1 177 ? -1.591 24.884 2.423 1.00 89.12 177 ILE A N 1
ATOM 1382 C CA . ILE A 1 177 ? -2.324 23.632 2.634 1.00 89.12 177 ILE A CA 1
ATOM 1383 C C . ILE A 1 177 ? -1.754 22.898 3.855 1.00 89.12 177 ILE A C 1
ATOM 1385 O O . ILE A 1 177 ? -2.512 22.366 4.672 1.00 89.12 177 ILE A O 1
ATOM 1389 N N . VAL A 1 178 ? -0.428 22.910 4.019 1.00 91.62 178 VAL A N 1
ATOM 1390 C CA . VAL A 1 178 ? 0.232 22.360 5.208 1.00 91.62 178 VAL A CA 1
ATOM 1391 C C . VAL A 1 178 ? -0.150 23.123 6.468 1.00 91.62 178 VAL A C 1
ATOM 1393 O O . VAL A 1 178 ? -0.554 22.489 7.439 1.00 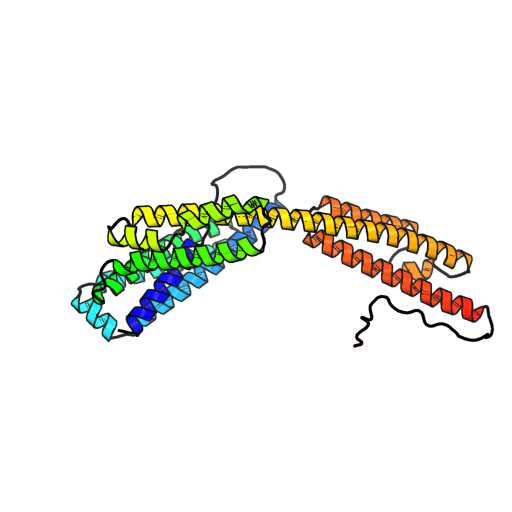91.62 178 VAL A O 1
ATOM 1396 N N . GLU A 1 179 ? -0.109 24.453 6.449 1.00 92.81 179 GLU A N 1
ATOM 1397 C CA . GLU A 1 179 ? -0.505 25.288 7.590 1.00 92.81 179 GLU A CA 1
ATOM 1398 C C . GLU A 1 179 ? -1.952 25.015 8.017 1.00 92.81 179 GLU A C 1
ATOM 1400 O O . GLU A 1 179 ? -2.260 24.916 9.206 1.00 92.81 179 GLU A O 1
ATOM 1405 N N . LYS A 1 180 ? -2.859 24.812 7.052 1.00 93.62 180 LYS A N 1
ATOM 1406 C CA . LYS A 1 180 ? -4.243 24.421 7.346 1.00 93.62 180 LYS A CA 1
ATOM 1407 C C . LYS A 1 180 ? -4.316 23.082 8.088 1.00 93.62 180 LYS A C 1
ATOM 1409 O O . LYS A 1 180 ? -5.074 22.973 9.050 1.00 93.62 180 LYS A O 1
ATOM 1414 N N . ALA A 1 181 ? -3.538 22.081 7.679 1.00 93.25 181 ALA A N 1
ATOM 1415 C CA . ALA A 1 181 ? -3.477 20.800 8.383 1.00 93.25 181 ALA A CA 1
ATOM 1416 C C . ALA A 1 181 ? -2.801 20.914 9.763 1.00 93.25 181 ALA A C 1
ATOM 1418 O O . ALA A 1 181 ? -3.243 20.256 10.703 1.00 93.25 181 ALA A O 1
ATOM 1419 N N . GLU A 1 182 ? -1.782 21.768 9.916 1.00 94.12 182 GLU A N 1
ATOM 1420 C CA . GLU A 1 182 ? -1.137 22.049 11.208 1.00 94.12 182 GLU A CA 1
ATOM 1421 C C . GLU A 1 182 ? -2.132 22.660 12.206 1.00 94.12 182 GLU A C 1
ATOM 1423 O O . GLU A 1 182 ? -2.176 22.226 13.357 1.00 94.12 182 GLU A O 1
ATOM 1428 N N . ARG A 1 183 ? -3.003 23.579 11.758 1.00 95.19 183 ARG A N 1
ATOM 1429 C CA . ARG A 1 183 ? -4.075 24.150 12.595 1.00 95.19 183 ARG A CA 1
ATOM 1430 C C . ARG A 1 183 ? -5.034 23.084 13.129 1.00 95.19 183 ARG A C 1
ATOM 1432 O O . ARG A 1 183 ? -5.325 23.074 14.324 1.00 95.19 183 ARG A O 1
ATOM 1439 N N . TYR A 1 184 ? -5.483 22.159 12.279 1.00 94.50 184 TYR A N 1
ATOM 1440 C CA . TYR A 1 184 ? -6.327 21.039 12.715 1.00 94.50 184 TYR A CA 1
ATOM 1441 C C . TYR A 1 184 ? -5.602 20.086 13.678 1.00 94.50 184 TYR A C 1
ATOM 1443 O O . TYR A 1 184 ? -6.238 19.476 14.533 1.00 94.50 184 TYR A O 1
ATOM 1451 N N . LEU A 1 185 ? -4.276 19.970 13.569 1.00 93.56 185 LEU A N 1
ATOM 1452 C CA . LEU A 1 185 ? -3.446 19.092 14.396 1.00 93.56 185 LEU A CA 1
ATOM 1453 C C . LEU A 1 185 ? -2.868 19.770 15.650 1.00 93.56 185 LEU A C 1
ATOM 1455 O O . LEU A 1 185 ? -1.935 19.235 16.254 1.00 93.56 185 LEU A O 1
ATOM 1459 N N . ASN A 1 186 ? -3.418 20.912 16.075 1.00 95.50 186 ASN A N 1
ATOM 1460 C CA . ASN A 1 186 ? -2.970 21.602 17.281 1.00 95.50 186 ASN A CA 1
ATOM 1461 C C . ASN A 1 186 ? -3.222 20.746 18.538 1.00 95.50 186 ASN A C 1
ATOM 1463 O O . ASN A 1 186 ? -4.352 20.596 19.003 1.00 95.50 186 ASN A O 1
ATOM 1467 N N . ILE A 1 187 ? -2.140 20.191 19.093 1.00 92.81 187 ILE A N 1
ATOM 1468 C CA . ILE A 1 187 ? -2.178 19.271 20.238 1.00 92.81 187 ILE A CA 1
ATOM 1469 C C . ILE A 1 187 ? -2.611 19.971 21.527 1.00 92.81 187 ILE A C 1
ATOM 1471 O O . ILE A 1 187 ? -3.299 19.359 22.340 1.00 92.81 187 ILE A O 1
ATOM 1475 N N . THR A 1 188 ? -2.209 21.225 21.730 1.00 92.69 188 THR A N 1
ATOM 1476 C CA . THR A 1 188 ? -2.581 21.997 22.924 1.00 92.69 188 THR A CA 1
ATOM 1477 C C . THR A 1 188 ? -4.087 22.202 22.961 1.00 92.69 188 THR A C 1
ATOM 1479 O O . THR A 1 188 ? -4.738 21.904 23.958 1.00 92.69 188 THR A O 1
ATOM 1482 N N . GLU A 1 189 ? -4.647 22.612 21.829 1.00 92.38 189 GLU A N 1
ATOM 1483 C CA . GLU A 1 189 ? -6.080 22.823 21.688 1.00 92.38 189 GLU A CA 1
ATOM 1484 C C . GLU A 1 189 ? -6.868 21.507 21.758 1.00 92.38 189 GLU A C 1
ATOM 1486 O O . GLU A 1 189 ? -7.912 21.438 22.398 1.00 92.38 189 GLU A O 1
ATOM 1491 N N . ALA A 1 190 ? -6.342 20.425 21.179 1.00 89.62 190 ALA A N 1
ATOM 1492 C CA . ALA A 1 190 ? -6.951 19.105 21.313 1.00 89.62 190 ALA A CA 1
ATOM 1493 C C . ALA A 1 190 ? -7.003 18.634 22.773 1.00 89.62 190 ALA A C 1
ATOM 1495 O O . ALA A 1 190 ? -8.015 18.090 23.197 1.00 89.62 190 ALA A O 1
ATOM 1496 N N . LYS A 1 191 ? -5.948 18.866 23.565 1.00 88.25 191 LYS A N 1
ATOM 1497 C CA . LYS A 1 191 ? -5.961 18.547 25.001 1.00 88.25 191 LYS A CA 1
ATOM 1498 C C . LYS A 1 191 ? -7.027 19.344 25.755 1.00 88.25 191 LYS A C 1
ATOM 1500 O O . LYS A 1 191 ? -7.708 18.758 26.588 1.00 88.25 191 LYS A O 1
ATOM 1505 N N . ARG A 1 192 ? -7.186 20.636 25.441 1.00 90.56 192 ARG A N 1
ATOM 1506 C CA . ARG A 1 192 ? -8.233 21.492 26.022 1.00 90.56 192 ARG A CA 1
ATOM 1507 C C . ARG A 1 192 ? -9.628 20.940 25.713 1.00 90.56 192 ARG A C 1
ATOM 1509 O O . ARG A 1 192 ? -10.398 20.688 26.629 1.00 90.56 192 ARG A O 1
ATOM 1516 N N . LEU A 1 193 ? -9.906 20.653 24.440 1.00 86.00 193 LEU A N 1
ATOM 1517 C CA . LEU A 1 193 ? -11.187 20.089 24.001 1.00 86.00 193 LEU A CA 1
ATOM 1518 C C . LEU A 1 193 ? -11.492 18.733 24.649 1.00 86.00 193 LEU A C 1
ATOM 1520 O O . LEU A 1 193 ? -12.637 18.466 24.995 1.00 86.00 193 LEU A O 1
ATOM 1524 N N . LEU A 1 194 ? -10.484 17.876 24.839 1.00 82.75 194 LEU A N 1
ATOM 1525 C CA . LEU A 1 194 ? -10.668 16.592 25.524 1.00 82.75 194 LEU A CA 1
ATOM 1526 C C . LEU A 1 194 ? -10.942 16.766 27.020 1.00 82.75 194 LEU A C 1
ATOM 1528 O O . LEU A 1 194 ? -11.759 16.025 27.556 1.00 82.75 194 LEU A O 1
ATOM 1532 N N . ALA A 1 195 ? -10.298 17.734 27.678 1.00 78.75 195 ALA A N 1
ATOM 1533 C CA . ALA A 1 195 ? -10.583 18.068 29.075 1.00 78.75 195 ALA A CA 1
ATOM 1534 C C . ALA A 1 195 ? -12.014 18.607 29.259 1.00 78.75 195 ALA A C 1
ATOM 1536 O O . ALA A 1 195 ? -12.640 18.354 30.280 1.00 78.75 195 ALA A O 1
ATOM 1537 N N . GLU A 1 196 ? -12.551 19.282 28.240 1.00 81.19 196 GLU A N 1
ATOM 1538 C CA . GLU A 1 196 ? -13.948 19.740 28.162 1.00 81.19 196 GLU A CA 1
ATOM 1539 C C . GLU A 1 196 ? -14.933 18.633 27.737 1.00 81.19 196 GLU A C 1
ATOM 1541 O O . GLU A 1 196 ? -16.120 18.894 27.559 1.00 81.19 196 GLU A O 1
ATOM 1546 N N . GLY A 1 197 ? -14.464 17.395 27.535 1.00 75.88 197 GLY A N 1
ATOM 1547 C CA . GLY A 1 197 ? -15.292 16.263 27.106 1.00 75.88 197 GLY A CA 1
ATOM 1548 C C . GLY A 1 197 ? -15.667 16.268 25.617 1.00 75.88 197 GLY A C 1
ATOM 1549 O O . GLY A 1 197 ? -16.404 15.395 25.157 1.00 75.88 197 GLY A O 1
ATOM 1550 N N . ASN A 1 198 ? -15.139 17.196 24.816 1.00 79.00 198 ASN A N 1
ATOM 1551 C CA . ASN A 1 198 ? -15.462 17.340 23.397 1.00 79.00 198 ASN A CA 1
ATOM 1552 C C . ASN A 1 198 ? -14.620 16.411 22.496 1.00 79.00 198 ASN A C 1
ATOM 1554 O O . ASN A 1 198 ? -13.806 16.830 21.668 1.00 79.00 198 ASN A O 1
ATOM 1558 N N . VAL A 1 199 ? -14.824 15.104 22.661 1.00 77.62 199 VAL A N 1
ATOM 1559 C CA . VAL A 1 199 ? -14.107 14.046 21.923 1.00 77.62 199 VAL A CA 1
ATOM 1560 C C . V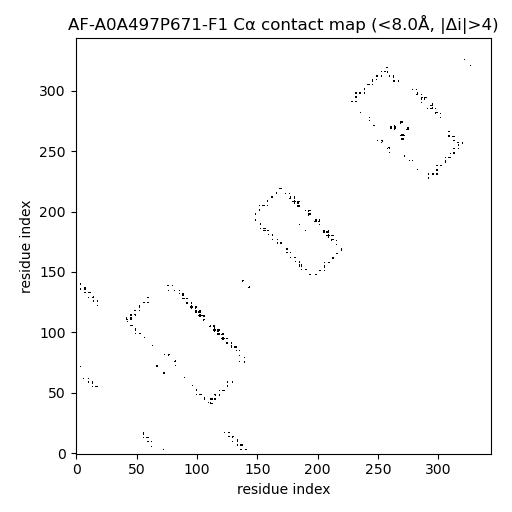AL A 1 199 ? -14.454 14.040 20.426 1.00 77.62 199 VAL A C 1
ATOM 1562 O O . VAL A 1 199 ? -13.598 13.746 19.579 1.00 77.62 199 VAL A O 1
ATOM 1565 N N . SER A 1 200 ? -15.699 14.380 20.084 1.00 77.25 200 SER A N 1
ATOM 1566 C CA . SER A 1 200 ? -16.198 14.408 18.704 1.00 77.25 200 SER A CA 1
ATOM 1567 C C . SER A 1 200 ? -15.500 15.472 17.861 1.00 77.25 200 SER A C 1
ATOM 1569 O O . SER A 1 200 ? -15.078 15.176 16.742 1.00 77.25 200 SER A O 1
ATOM 1571 N N . GLU A 1 201 ? -15.290 16.672 18.408 1.00 82.94 201 GLU A N 1
ATOM 1572 C CA . GLU A 1 201 ? -14.580 17.748 17.711 1.00 82.94 201 GLU A CA 1
ATOM 1573 C C . GLU A 1 201 ? -13.119 17.372 17.440 1.00 82.94 201 GLU A C 1
ATOM 1575 O O . GLU A 1 201 ? -12.625 17.515 16.322 1.00 82.94 201 GLU A O 1
ATOM 1580 N N . VAL A 1 202 ? -12.420 16.800 18.424 1.00 82.25 202 VAL A N 1
ATOM 1581 C CA . VAL A 1 202 ? -11.028 16.352 18.233 1.00 82.25 202 VAL A CA 1
ATOM 1582 C C . VAL A 1 202 ? -10.932 15.257 17.170 1.00 82.25 202 VAL A C 1
ATOM 1584 O O . VAL A 1 202 ? -10.019 15.265 16.339 1.00 82.25 202 VAL A O 1
ATOM 1587 N N . SER A 1 203 ? -11.907 14.348 17.143 1.00 79.12 203 SER A N 1
ATOM 1588 C CA . SER A 1 203 ? -12.009 13.324 16.101 1.00 79.12 203 SER A CA 1
ATOM 1589 C C . SER A 1 203 ? -12.242 13.940 14.718 1.00 79.12 203 SER A C 1
ATOM 1591 O O . SER A 1 203 ? -11.560 13.565 13.762 1.00 79.12 203 SER A O 1
ATOM 1593 N N . HIS A 1 204 ? -13.146 14.918 14.605 1.00 87.06 204 HIS A N 1
ATOM 1594 C CA . HIS A 1 204 ? -13.417 15.631 13.356 1.00 87.06 204 HIS A CA 1
ATOM 1595 C C . HIS A 1 204 ? -12.166 16.347 12.826 1.00 87.06 204 HIS A C 1
ATOM 1597 O O . HIS A 1 204 ? -11.778 16.156 11.670 1.00 87.06 204 HIS A O 1
ATOM 1603 N N . ARG A 1 205 ? -11.456 17.079 13.690 1.00 91.38 205 ARG A N 1
ATOM 1604 C CA . ARG A 1 205 ? -10.204 17.765 13.335 1.00 91.38 205 ARG A CA 1
ATOM 1605 C C . ARG A 1 205 ? -9.131 16.805 12.826 1.00 91.38 205 ARG A C 1
ATOM 1607 O O . ARG A 1 205 ? -8.475 17.079 11.820 1.00 91.38 205 ARG A O 1
ATOM 1614 N N . LEU A 1 206 ? -8.971 15.651 13.477 1.00 89.12 206 LEU A N 1
ATOM 1615 C CA . LEU A 1 206 ? -8.042 14.613 13.029 1.00 89.12 206 LEU A CA 1
ATOM 1616 C C . LEU A 1 206 ? -8.415 14.063 11.639 1.00 89.12 206 LEU A C 1
ATOM 1618 O O . LEU A 1 206 ? -7.523 13.783 10.829 1.00 89.12 206 LEU A O 1
ATOM 1622 N N . VAL A 1 207 ? -9.707 13.894 11.351 1.00 85.25 207 VAL A N 1
ATOM 1623 C CA . VAL A 1 207 ? -10.191 13.437 10.038 1.00 85.25 207 VAL A CA 1
ATOM 1624 C C . VAL A 1 207 ? -9.891 14.473 8.955 1.00 85.25 207 VAL A C 1
ATOM 1626 O O . VAL A 1 207 ? -9.302 14.116 7.930 1.00 85.25 207 VAL A O 1
ATOM 1629 N N . GLU A 1 208 ? -10.203 15.748 9.191 1.00 92.19 208 GLU A N 1
ATOM 1630 C CA . GLU A 1 208 ? -9.940 16.822 8.225 1.00 92.19 208 GLU A CA 1
ATOM 1631 C C . GLU A 1 208 ? -8.440 16.999 7.957 1.00 92.19 208 GLU A C 1
ATOM 1633 O O . GLU A 1 208 ? -8.014 17.074 6.800 1.00 92.19 208 GLU A O 1
ATOM 1638 N N . ALA A 1 209 ? -7.601 16.931 8.993 1.00 91.19 209 ALA A N 1
ATOM 1639 C CA . ALA A 1 209 ? -6.152 16.929 8.817 1.00 91.19 209 ALA A CA 1
ATOM 1640 C C . ALA A 1 209 ? -5.669 15.765 7.935 1.00 91.19 209 ALA A C 1
ATOM 1642 O O . ALA A 1 209 ? -4.846 15.950 7.034 1.00 91.19 209 ALA A O 1
ATOM 1643 N N . ASN A 1 210 ? -6.189 14.554 8.154 1.00 85.56 210 ASN A N 1
ATOM 1644 C CA . ASN A 1 210 ? -5.804 13.383 7.366 1.00 85.56 210 ASN A CA 1
ATOM 1645 C C . ASN A 1 210 ? -6.291 13.450 5.912 1.00 85.56 210 ASN A C 1
ATOM 1647 O O . ASN A 1 210 ? -5.601 12.956 5.013 1.00 85.56 210 ASN A O 1
ATOM 1651 N N . LYS A 1 211 ? -7.436 14.089 5.660 1.00 90.06 211 LYS A N 1
ATOM 1652 C CA . LYS A 1 211 ? -7.930 14.375 4.308 1.00 90.06 211 LYS A CA 1
ATOM 1653 C C . LYS A 1 211 ? -6.967 15.295 3.559 1.00 90.06 211 LYS A C 1
ATOM 1655 O O . LYS A 1 211 ? -6.588 14.978 2.430 1.00 90.06 211 LYS A O 1
ATOM 1660 N N . ILE A 1 212 ? -6.490 16.352 4.214 1.00 92.25 212 ILE A N 1
ATOM 1661 C CA . ILE A 1 212 ? -5.495 17.272 3.646 1.00 92.25 212 ILE A CA 1
ATOM 1662 C C . ILE A 1 212 ? -4.158 16.556 3.400 1.00 92.25 212 ILE A C 1
ATOM 1664 O O . ILE A 1 212 ? -3.602 16.628 2.305 1.00 92.25 212 ILE A O 1
ATOM 1668 N N . ILE A 1 213 ? -3.665 15.778 4.369 1.00 86.62 213 ILE A N 1
ATOM 1669 C CA . ILE A 1 213 ? -2.441 14.972 4.214 1.00 86.62 213 ILE A CA 1
ATOM 1670 C C . ILE A 1 213 ? -2.538 14.045 2.990 1.00 86.62 213 ILE A C 1
ATOM 1672 O O . ILE A 1 213 ? -1.576 13.897 2.235 1.00 86.62 213 ILE A O 1
ATOM 1676 N N . LYS A 1 214 ? -3.700 13.422 2.761 1.00 87.19 214 LYS A N 1
ATOM 1677 C CA . LYS A 1 214 ? -3.941 12.566 1.590 1.00 87.19 214 LYS A CA 1
ATOM 1678 C C . LYS A 1 214 ? -3.899 13.353 0.275 1.00 87.19 214 LYS A C 1
ATOM 1680 O O . LYS A 1 214 ? -3.347 12.847 -0.706 1.00 87.19 214 LYS A O 1
ATOM 1685 N N . GLN A 1 215 ? -4.455 14.563 0.249 1.00 89.31 215 GLN A N 1
ATOM 1686 C CA . GLN A 1 215 ? -4.383 15.452 -0.915 1.00 89.31 215 GLN A CA 1
ATOM 1687 C C . GLN A 1 215 ? -2.928 15.818 -1.232 1.00 89.31 215 GLN A C 1
ATOM 1689 O O . GLN A 1 215 ? -2.486 15.604 -2.358 1.00 89.31 215 GLN A O 1
ATOM 1694 N N . LEU A 1 216 ? -2.148 16.220 -0.224 1.00 88.94 216 LEU A N 1
ATOM 1695 C CA . LEU A 1 216 ? -0.723 16.536 -0.382 1.00 88.94 216 LEU A CA 1
ATOM 1696 C C . LEU A 1 216 ? 0.091 15.347 -0.917 1.00 88.94 216 LEU A C 1
ATOM 1698 O O . LEU A 1 216 ? 0.909 15.503 -1.822 1.00 88.94 216 LEU A O 1
ATOM 1702 N N . TYR A 1 217 ? -0.155 14.130 -0.420 1.00 86.19 217 TYR A N 1
ATOM 1703 C CA . TYR A 1 217 ? 0.486 12.926 -0.965 1.00 86.19 217 TYR A CA 1
ATOM 1704 C C . TYR A 1 217 ? 0.134 12.674 -2.432 1.00 86.19 217 TYR A C 1
ATOM 1706 O O . TYR A 1 217 ? 0.976 12.196 -3.194 1.00 86.19 217 TYR A O 1
ATOM 1714 N N . THR A 1 218 ? -1.109 12.955 -2.817 1.00 87.25 218 THR A N 1
ATOM 1715 C CA . THR A 1 218 ? -1.570 12.786 -4.198 1.00 87.25 218 THR A CA 1
ATOM 1716 C C . THR A 1 218 ? -0.854 13.780 -5.106 1.00 87.25 218 THR A C 1
ATOM 1718 O O . THR A 1 218 ? -0.250 13.359 -6.092 1.00 87.25 218 THR A O 1
ATOM 1721 N N . HIS A 1 219 ? -0.783 15.049 -4.697 1.00 87.12 219 HIS A N 1
ATOM 1722 C CA . HIS A 1 219 ? -0.063 16.084 -5.434 1.00 87.12 219 HIS A CA 1
ATOM 1723 C C . HIS A 1 219 ? 1.437 15.757 -5.576 1.00 87.12 219 HIS A C 1
ATOM 1725 O O . HIS A 1 219 ? 1.984 15.757 -6.682 1.00 87.12 219 HIS A O 1
ATOM 1731 N N . LEU A 1 220 ? 2.099 15.344 -4.488 1.00 87.19 220 LEU A N 1
ATOM 1732 C CA . LEU A 1 220 ? 3.495 14.887 -4.525 1.00 87.19 220 LEU A CA 1
ATOM 1733 C C . LEU A 1 220 ? 3.704 13.722 -5.497 1.00 87.19 220 LEU A C 1
ATOM 1735 O O . LEU A 1 220 ? 4.682 13.692 -6.249 1.00 87.19 220 LEU A O 1
ATOM 1739 N N . LYS A 1 221 ? 2.790 12.748 -5.493 1.00 85.81 221 LYS A N 1
ATOM 1740 C CA . LYS A 1 221 ? 2.850 11.588 -6.385 1.00 85.81 221 LYS A CA 1
ATOM 1741 C C . LYS A 1 221 ? 2.708 11.997 -7.850 1.00 85.81 221 LYS A C 1
ATOM 1743 O O . LYS A 1 221 ? 3.417 11.451 -8.699 1.00 85.81 221 LYS A O 1
ATOM 1748 N N . GLU A 1 222 ? 1.830 12.942 -8.154 1.00 86.06 222 GLU A N 1
ATOM 1749 C CA . GLU A 1 222 ? 1.640 13.478 -9.504 1.00 86.06 222 GLU A CA 1
ATOM 1750 C C . GLU A 1 222 ? 2.876 14.247 -9.975 1.00 86.06 222 GLU A C 1
ATOM 1752 O O . GLU A 1 222 ? 3.417 13.937 -11.041 1.00 86.06 222 GLU A O 1
ATOM 1757 N N . LYS A 1 223 ? 3.419 15.143 -9.138 1.00 85.75 223 LYS A N 1
ATOM 1758 C CA . LYS A 1 223 ? 4.656 15.893 -9.421 1.00 85.75 223 LYS A CA 1
ATOM 1759 C C . LYS A 1 223 ? 5.838 14.950 -9.662 1.00 85.75 223 LYS A C 1
ATOM 1761 O O . LYS A 1 223 ? 6.577 15.104 -10.639 1.00 85.75 223 LYS A O 1
ATOM 1766 N N . ALA A 1 224 ? 5.992 13.919 -8.829 1.00 83.94 224 ALA A N 1
ATOM 1767 C CA . ALA A 1 224 ? 7.017 12.890 -9.002 1.00 83.94 224 ALA A CA 1
ATOM 1768 C C . ALA A 1 224 ? 6.826 12.082 -10.297 1.00 83.94 224 ALA A C 1
ATOM 1770 O O . ALA A 1 224 ? 7.798 11.804 -11.009 1.00 83.94 224 ALA A O 1
ATOM 1771 N N . SER A 1 225 ? 5.584 11.729 -10.634 1.00 80.88 225 SER A N 1
ATOM 1772 C CA . SER A 1 225 ? 5.258 10.999 -11.864 1.00 80.88 225 SER A CA 1
ATOM 1773 C C . SER A 1 225 ? 5.571 11.836 -13.105 1.00 80.88 225 SER A C 1
ATOM 1775 O O . SER A 1 225 ? 6.204 11.329 -14.034 1.00 80.88 225 SER A O 1
ATOM 1777 N N . SER A 1 226 ? 5.226 13.127 -13.089 1.00 84.06 226 SER A N 1
ATOM 1778 C CA . SER A 1 226 ? 5.533 14.072 -14.167 1.00 84.06 226 SER A CA 1
ATOM 1779 C C . SER A 1 226 ? 7.044 14.227 -14.376 1.00 84.06 226 SER A C 1
ATOM 1781 O O . SER A 1 226 ? 7.555 13.911 -15.454 1.00 84.06 226 SER A O 1
ATOM 1783 N N . LYS A 1 227 ? 7.801 14.550 -13.314 1.00 83.25 227 LYS A N 1
ATOM 1784 C CA . LYS A 1 227 ? 9.274 14.647 -13.375 1.00 83.25 227 LYS A CA 1
ATOM 1785 C C . LYS A 1 227 ? 9.921 13.356 -13.875 1.00 83.25 227 LYS A C 1
ATOM 1787 O O . LYS A 1 227 ? 10.927 13.382 -14.588 1.00 83.25 227 LYS A O 1
ATOM 1792 N N . THR A 1 228 ? 9.366 12.203 -13.512 1.00 79.00 228 THR A N 1
ATOM 1793 C CA . THR A 1 228 ? 9.894 10.920 -13.983 1.00 79.00 228 THR A CA 1
ATOM 1794 C C . THR A 1 228 ? 9.601 10.696 -15.466 1.00 79.00 228 THR A C 1
ATOM 1796 O O . THR A 1 228 ? 10.500 10.279 -16.199 1.00 79.00 228 THR A O 1
ATOM 1799 N N . LYS A 1 229 ? 8.394 11.031 -15.935 1.00 80.31 229 LYS A N 1
ATOM 1800 C CA . LYS A 1 229 ? 8.031 11.000 -17.359 1.00 80.31 229 LYS A CA 1
ATOM 1801 C C . LYS A 1 229 ? 8.955 11.896 -18.186 1.00 80.31 229 LYS A C 1
ATOM 1803 O O . LYS A 1 229 ? 9.457 11.463 -19.222 1.00 80.31 229 LYS A O 1
ATOM 1808 N N . GLU A 1 230 ? 9.269 13.095 -17.702 1.00 83.81 230 GLU A N 1
ATOM 1809 C CA . GLU A 1 230 ? 10.253 13.974 -18.340 1.00 83.81 230 GLU A CA 1
ATOM 1810 C C . GLU A 1 230 ? 11.649 13.346 -18.419 1.00 83.81 230 GLU A C 1
ATOM 1812 O O . GLU A 1 230 ? 12.265 13.342 -19.485 1.00 83.81 230 GLU A 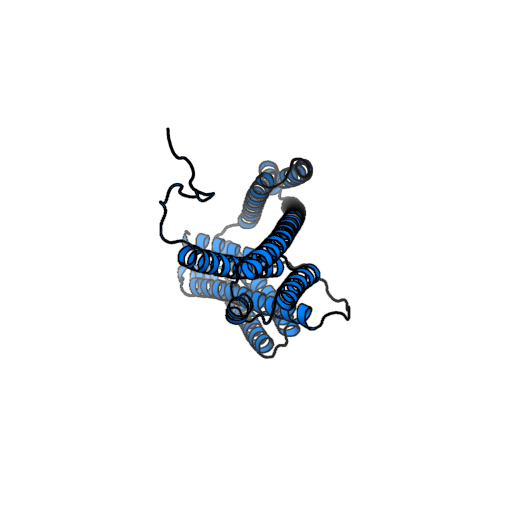O 1
ATOM 1817 N N . ARG A 1 231 ? 12.163 12.787 -17.311 1.00 79.94 231 ARG A N 1
ATOM 1818 C CA . ARG A 1 231 ? 13.477 12.115 -17.297 1.00 79.94 231 ARG A CA 1
ATOM 1819 C C . ARG A 1 231 ? 13.524 10.970 -18.300 1.00 79.94 231 ARG A C 1
ATOM 1821 O O . ARG A 1 231 ? 14.498 10.845 -19.036 1.00 79.94 231 ARG A O 1
ATOM 1828 N N . VAL A 1 232 ? 12.474 10.159 -18.351 1.00 78.00 232 VAL A N 1
ATOM 1829 C CA . VAL A 1 232 ? 12.331 9.076 -19.327 1.00 78.00 232 VAL A CA 1
ATOM 1830 C C . VAL A 1 232 ? 12.352 9.615 -20.756 1.00 78.00 232 VAL A C 1
ATOM 1832 O O . VAL A 1 232 ? 13.099 9.095 -21.582 1.00 78.00 232 VAL A O 1
ATOM 1835 N N . ASN A 1 233 ? 11.597 10.675 -21.048 1.00 79.25 233 ASN A N 1
ATOM 1836 C CA . ASN A 1 233 ? 11.597 11.300 -22.370 1.00 79.25 233 ASN A CA 1
ATOM 1837 C C . ASN A 1 233 ? 12.993 11.807 -22.757 1.00 79.25 233 ASN A C 1
ATOM 1839 O O . ASN A 1 233 ? 13.435 11.563 -23.881 1.00 79.25 233 ASN A O 1
ATOM 1843 N N . ARG A 1 234 ? 13.728 12.420 -21.816 1.00 82.44 234 ARG A N 1
ATOM 1844 C CA . ARG A 1 234 ? 15.133 12.816 -22.019 1.00 82.44 234 ARG A CA 1
ATOM 1845 C C . ARG A 1 234 ? 16.028 11.612 -22.322 1.00 82.44 234 ARG A C 1
ATOM 1847 O O . ARG A 1 234 ? 16.806 11.663 -23.271 1.00 82.44 234 ARG A O 1
ATOM 1854 N N . TYR A 1 235 ? 15.891 10.507 -21.587 1.00 78.19 235 TYR A N 1
ATOM 1855 C CA . TYR A 1 235 ? 16.650 9.281 -21.862 1.00 78.19 235 TYR A CA 1
ATOM 1856 C C . TYR A 1 235 ? 16.338 8.684 -23.235 1.00 78.19 235 TYR A C 1
ATOM 1858 O O . TYR A 1 235 ? 17.261 8.329 -23.963 1.00 78.19 235 TYR A O 1
ATOM 1866 N N . LEU A 1 236 ? 15.061 8.595 -23.615 1.00 77.00 236 LEU A N 1
ATOM 1867 C CA . LEU A 1 236 ? 14.667 8.099 -24.936 1.00 77.00 236 LEU A CA 1
ATOM 1868 C C . LEU A 1 236 ? 15.216 8.989 -26.057 1.00 77.00 236 LEU A C 1
ATOM 1870 O O . LEU A 1 236 ? 15.651 8.475 -27.085 1.00 77.00 236 LEU A O 1
ATOM 1874 N N . HIS A 1 237 ? 15.250 10.307 -25.847 1.00 82.62 237 HIS A N 1
ATOM 1875 C CA . HIS A 1 237 ? 15.867 11.240 -26.784 1.00 82.62 237 HIS A CA 1
ATOM 1876 C C . HIS A 1 237 ? 17.388 11.018 -26.909 1.00 82.62 237 HIS A C 1
ATOM 1878 O O . HIS A 1 237 ? 17.910 10.952 -28.021 1.00 82.62 237 HIS A O 1
ATOM 1884 N N . ILE A 1 238 ? 18.103 10.826 -25.792 1.00 81.38 238 ILE A N 1
ATOM 1885 C CA . ILE A 1 238 ? 19.541 10.492 -25.798 1.00 81.38 238 ILE A CA 1
ATOM 1886 C C . ILE A 1 238 ? 19.799 9.172 -26.534 1.00 81.38 238 ILE A C 1
ATOM 1888 O O . ILE A 1 238 ? 20.708 9.107 -27.355 1.00 81.38 238 ILE A O 1
ATOM 1892 N N . ILE A 1 239 ? 18.986 8.141 -26.292 1.00 79.88 239 ILE A N 1
ATOM 1893 C CA . ILE A 1 239 ? 19.085 6.853 -26.995 1.00 79.88 239 ILE A CA 1
ATOM 1894 C C . ILE A 1 239 ? 18.872 7.032 -28.501 1.00 79.88 239 ILE A C 1
ATOM 1896 O O . ILE A 1 239 ? 19.588 6.421 -29.289 1.00 79.88 239 ILE A O 1
ATOM 1900 N N . GLY A 1 240 ? 17.927 7.887 -28.902 1.00 79.12 240 GLY A N 1
ATOM 1901 C CA . GLY A 1 240 ? 17.720 8.247 -30.304 1.00 79.12 240 GLY A CA 1
ATOM 1902 C C . GLY A 1 240 ? 18.977 8.837 -30.946 1.00 79.12 240 GLY A C 1
ATOM 1903 O O . GLY A 1 240 ? 19.388 8.373 -32.003 1.00 79.12 240 GLY A O 1
ATOM 1904 N N . ARG A 1 241 ? 19.646 9.788 -30.278 1.00 83.94 241 ARG A N 1
ATOM 1905 C CA . ARG A 1 241 ? 20.928 10.341 -30.761 1.00 83.94 241 ARG A CA 1
ATOM 1906 C C . ARG A 1 241 ? 22.042 9.296 -30.791 1.00 83.94 241 ARG A C 1
ATOM 1908 O O . ARG A 1 241 ? 22.790 9.219 -31.758 1.00 83.94 241 ARG A O 1
ATOM 1915 N N . PHE A 1 242 ? 22.133 8.461 -29.757 1.00 79.88 242 PHE A N 1
ATOM 1916 C CA . PHE A 1 242 ? 23.139 7.402 -29.688 1.00 79.88 242 PHE A CA 1
ATOM 1917 C C . PHE A 1 242 ? 22.966 6.367 -30.809 1.00 79.88 242 PHE A C 1
ATOM 1919 O O . PHE A 1 242 ? 23.955 5.907 -31.373 1.00 79.88 242 PHE A O 1
ATOM 1926 N N . ARG A 1 243 ? 21.717 6.059 -31.190 1.00 83.62 243 ARG A N 1
ATOM 1927 C CA . ARG A 1 243 ? 21.405 5.234 -32.364 1.00 83.62 243 ARG A CA 1
ATOM 1928 C C . ARG A 1 243 ? 21.992 5.836 -33.640 1.00 83.62 243 ARG A C 1
ATOM 1930 O O . ARG A 1 243 ? 22.674 5.116 -34.359 1.00 83.62 243 ARG A O 1
ATOM 1937 N N . GLU A 1 244 ? 21.738 7.116 -33.916 1.00 85.19 244 GLU A N 1
ATOM 1938 C CA . GLU A 1 244 ? 22.260 7.769 -35.129 1.00 85.19 244 GLU A CA 1
ATOM 1939 C C . GLU A 1 244 ? 23.793 7.769 -35.154 1.00 85.19 244 GLU A C 1
ATOM 1941 O O . GLU A 1 244 ? 24.395 7.436 -36.172 1.00 85.19 244 GLU A O 1
ATOM 1946 N N . ASN A 1 245 ? 24.438 8.028 -34.012 1.00 84.69 245 ASN A N 1
ATOM 1947 C CA . ASN A 1 245 ? 25.896 7.966 -33.907 1.00 84.69 245 ASN A CA 1
ATOM 1948 C C . ASN A 1 245 ? 26.444 6.570 -34.242 1.00 84.69 245 ASN A C 1
ATOM 1950 O O . ASN A 1 245 ? 27.430 6.459 -34.968 1.00 84.69 245 ASN A O 1
ATOM 1954 N N . ILE A 1 246 ? 25.803 5.504 -33.754 1.00 82.12 246 ILE A N 1
ATOM 1955 C CA . ILE A 1 246 ? 26.211 4.127 -34.064 1.00 82.12 246 ILE A CA 1
ATOM 1956 C C . ILE A 1 246 ? 25.987 3.805 -35.540 1.00 82.12 246 ILE A C 1
ATOM 1958 O O . ILE A 1 246 ? 26.858 3.201 -36.155 1.00 82.12 246 ILE A O 1
ATOM 1962 N N . ILE A 1 247 ? 24.868 4.231 -36.133 1.00 85.06 247 ILE A N 1
ATOM 1963 C CA . ILE A 1 247 ? 24.612 4.048 -37.570 1.00 85.06 247 ILE A CA 1
ATOM 1964 C C . ILE A 1 247 ? 25.705 4.738 -38.402 1.00 85.06 247 ILE A C 1
ATOM 1966 O O . ILE A 1 247 ? 26.250 4.126 -39.321 1.00 85.06 247 ILE A O 1
ATOM 1970 N N . ASN A 1 248 ? 26.097 5.960 -38.036 1.00 86.06 248 ASN A N 1
ATOM 1971 C CA . ASN A 1 248 ? 27.195 6.669 -38.697 1.00 86.06 248 ASN A CA 1
ATOM 1972 C C . ASN A 1 248 ? 28.531 5.924 -38.542 1.00 86.06 248 ASN A C 1
ATOM 1974 O O . ASN A 1 248 ? 29.251 5.736 -39.523 1.00 86.06 248 ASN A O 1
ATOM 1978 N N . ARG A 1 249 ? 28.847 5.429 -37.336 1.00 82.00 249 ARG A N 1
ATOM 1979 C CA . ARG A 1 249 ? 30.056 4.619 -37.093 1.00 82.00 249 ARG A CA 1
ATOM 1980 C C . ARG A 1 249 ? 30.060 3.315 -37.884 1.00 82.00 249 ARG A C 1
ATOM 1982 O O . ARG A 1 249 ? 31.107 2.928 -38.391 1.00 82.00 249 ARG A O 1
ATOM 1989 N N . ILE A 1 250 ? 28.906 2.665 -38.024 1.00 86.19 250 ILE A N 1
ATOM 1990 C CA . ILE A 1 250 ? 28.742 1.490 -38.880 1.00 86.19 250 ILE A CA 1
ATOM 1991 C C . ILE A 1 250 ? 29.100 1.833 -40.333 1.00 86.19 250 ILE A C 1
ATOM 1993 O O . ILE 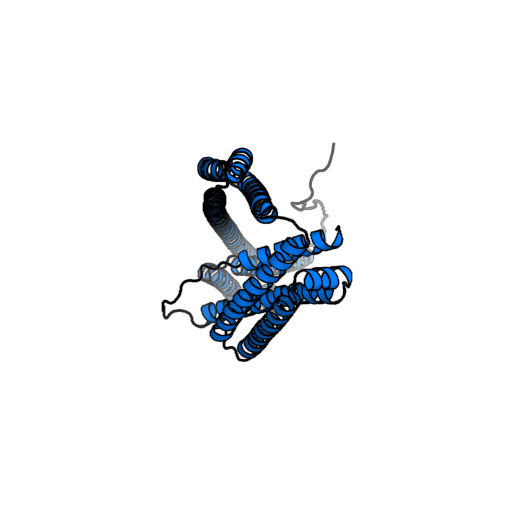A 1 250 ? 29.816 1.068 -40.976 1.00 86.19 250 ILE A O 1
ATOM 1997 N N . GLY A 1 251 ? 28.638 2.980 -40.842 1.00 85.38 251 GLY A N 1
ATOM 1998 C CA . GLY A 1 251 ? 28.980 3.456 -42.185 1.00 85.38 251 GLY A CA 1
ATOM 1999 C C . GLY A 1 251 ? 30.488 3.636 -42.378 1.00 85.38 251 GLY A C 1
ATOM 2000 O O . GLY A 1 251 ? 31.051 3.112 -43.337 1.00 85.38 251 GLY A O 1
ATOM 2001 N N . ILE A 1 252 ? 31.153 4.295 -41.423 1.00 84.94 252 ILE A N 1
ATOM 2002 C CA . ILE A 1 252 ? 32.613 4.498 -41.434 1.00 84.94 252 ILE A CA 1
ATOM 2003 C C . ILE A 1 252 ? 33.358 3.158 -41.405 1.00 84.94 252 ILE A C 1
ATOM 2005 O O . ILE A 1 252 ? 34.265 2.928 -42.200 1.00 84.94 252 ILE A O 1
ATOM 2009 N N . ALA A 1 253 ? 32.970 2.253 -40.508 1.00 84.38 253 ALA A N 1
ATOM 2010 C CA . ALA A 1 253 ? 33.593 0.941 -40.374 1.00 84.38 253 ALA A CA 1
ATOM 2011 C C . ALA A 1 253 ? 33.424 0.090 -41.642 1.00 84.38 253 ALA A C 1
ATOM 2013 O O . ALA A 1 253 ? 34.382 -0.539 -42.091 1.00 84.38 253 ALA A O 1
ATOM 2014 N N . ARG A 1 254 ? 32.240 0.127 -42.269 1.00 86.75 254 ARG A N 1
ATOM 2015 C CA . ARG A 1 254 ? 31.998 -0.528 -43.560 1.00 86.75 254 ARG A CA 1
ATOM 2016 C C . ARG A 1 254 ? 32.910 0.037 -44.650 1.00 86.75 254 ARG A C 1
ATOM 2018 O O . ARG A 1 254 ? 33.520 -0.739 -45.373 1.00 86.75 254 ARG A O 1
ATOM 2025 N N . ALA A 1 255 ? 33.046 1.362 -44.738 1.00 85.44 255 ALA A N 1
ATOM 2026 C CA . ALA A 1 255 ? 33.958 2.005 -45.688 1.00 85.44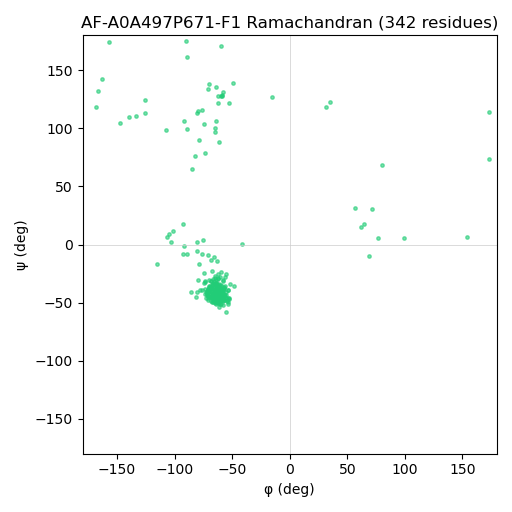 255 ALA A CA 1
ATOM 2027 C C . ALA A 1 255 ? 35.436 1.640 -45.437 1.00 85.44 255 ALA A C 1
ATOM 2029 O O . ALA A 1 255 ? 36.224 1.566 -46.374 1.00 85.44 255 ALA A O 1
ATOM 2030 N N . ALA A 1 256 ? 35.811 1.354 -44.186 1.00 82.25 256 ALA A N 1
ATOM 2031 C CA . ALA A 1 256 ? 37.150 0.888 -43.826 1.00 82.25 256 ALA A CA 1
ATOM 2032 C C . ALA A 1 256 ? 37.417 -0.599 -44.163 1.00 82.25 256 ALA A C 1
ATOM 2034 O O . ALA A 1 256 ? 38.569 -1.044 -44.067 1.00 82.25 256 ALA A O 1
ATOM 2035 N N . GLY A 1 257 ? 36.388 -1.347 -44.583 1.00 82.62 257 GLY A N 1
ATOM 2036 C CA . GLY A 1 257 ? 36.460 -2.768 -44.941 1.00 82.62 257 GLY A CA 1
ATOM 2037 C C . GLY A 1 257 ? 35.999 -3.740 -43.850 1.00 82.62 257 GLY A C 1
ATOM 2038 O O . GLY A 1 257 ? 36.100 -4.945 -44.040 1.00 82.62 257 GLY A O 1
ATOM 2039 N N . VAL A 1 258 ? 35.474 -3.252 -42.720 1.00 85.75 258 VAL A N 1
ATOM 2040 C CA . VAL A 1 258 ? 35.000 -4.115 -41.624 1.00 85.75 258 VAL A CA 1
ATOM 2041 C C . VAL A 1 258 ? 33.707 -4.836 -42.020 1.00 85.75 258 VAL A C 1
ATOM 2043 O O . VAL A 1 258 ? 32.755 -4.204 -42.493 1.00 85.75 258 VAL A O 1
ATOM 2046 N N . ASN A 1 259 ? 33.627 -6.146 -41.750 1.00 84.94 259 ASN A N 1
ATOM 2047 C CA . ASN A 1 259 ? 32.425 -6.952 -41.980 1.00 84.94 259 ASN A CA 1
ATOM 2048 C C . ASN A 1 259 ? 31.326 -6.662 -40.939 1.00 84.94 259 ASN A C 1
ATOM 2050 O O . ASN A 1 259 ? 31.090 -7.396 -39.983 1.00 84.94 259 ASN A O 1
ATOM 2054 N N . ILE A 1 260 ? 30.620 -5.553 -41.138 1.00 85.31 260 ILE A N 1
ATOM 2055 C CA . ILE A 1 260 ? 29.525 -5.112 -40.266 1.00 85.31 260 ILE A CA 1
ATOM 2056 C C . ILE A 1 260 ? 28.379 -6.123 -40.184 1.00 85.31 260 ILE A C 1
ATOM 2058 O O . ILE A 1 260 ? 27.728 -6.221 -39.143 1.00 85.31 260 ILE A O 1
ATOM 2062 N N . THR A 1 261 ? 28.089 -6.827 -41.276 1.00 84.75 261 THR A N 1
ATOM 2063 C CA . THR A 1 261 ? 26.958 -7.760 -41.335 1.00 84.75 261 THR A CA 1
ATOM 2064 C C . THR A 1 261 ? 27.145 -8.894 -40.333 1.00 84.75 261 THR A C 1
ATOM 2066 O O . THR A 1 261 ? 26.214 -9.219 -39.602 1.00 84.75 261 THR A O 1
ATOM 2069 N N . GLU A 1 262 ? 28.364 -9.417 -40.229 1.00 85.94 262 GLU A N 1
ATOM 2070 C CA . GLU A 1 262 ? 28.732 -10.453 -39.264 1.00 85.94 262 GLU A CA 1
ATOM 2071 C C . GLU A 1 262 ? 28.595 -9.964 -37.816 1.00 85.94 262 GLU A C 1
ATOM 2073 O O . GLU A 1 262 ? 27.941 -10.619 -37.003 1.00 85.94 262 GLU A O 1
ATOM 2078 N N . ILE A 1 263 ? 29.090 -8.753 -37.518 1.00 83.38 263 ILE A N 1
ATOM 2079 C CA . ILE A 1 263 ? 28.959 -8.134 -36.188 1.00 83.38 263 ILE A CA 1
ATOM 2080 C C . ILE A 1 263 ? 27.483 -7.997 -35.793 1.00 83.38 263 ILE A C 1
ATOM 2082 O O . ILE A 1 263 ? 27.101 -8.322 -34.671 1.00 83.38 263 ILE A O 1
ATOM 2086 N N . LEU A 1 264 ? 26.627 -7.507 -36.695 1.00 84.94 264 LEU A N 1
ATOM 2087 C CA . LEU A 1 264 ? 25.202 -7.328 -36.404 1.00 84.94 264 LEU A CA 1
ATOM 2088 C C . LEU A 1 264 ? 24.478 -8.668 -36.209 1.00 84.94 264 LEU A C 1
ATOM 2090 O O . LEU A 1 264 ? 23.632 -8.773 -35.312 1.00 84.94 264 LEU A O 1
ATOM 2094 N N . GLN A 1 265 ? 24.843 -9.697 -36.979 1.00 87.50 265 GLN A N 1
ATOM 2095 C CA . GLN A 1 265 ? 24.291 -11.043 -36.829 1.00 87.50 265 GLN A CA 1
ATOM 2096 C C . GLN A 1 265 ? 24.613 -11.641 -35.456 1.00 87.50 265 GLN A C 1
ATOM 2098 O O . GLN A 1 265 ? 23.730 -12.256 -34.856 1.00 87.50 265 GLN A O 1
ATOM 2103 N N . THR A 1 266 ? 25.796 -11.366 -34.886 1.00 86.75 266 THR A N 1
ATOM 2104 C CA . THR A 1 266 ? 26.149 -11.784 -33.512 1.00 86.75 266 THR A CA 1
ATOM 2105 C C . THR A 1 266 ? 25.196 -11.209 -32.455 1.00 86.75 266 THR A C 1
ATOM 2107 O O . THR A 1 266 ? 25.031 -11.770 -31.372 1.00 86.75 266 THR A O 1
ATOM 2110 N N . PHE A 1 267 ? 24.526 -10.096 -32.766 1.00 81.62 267 PHE A N 1
ATOM 2111 C CA . PHE A 1 267 ? 23.521 -9.463 -31.910 1.00 81.62 267 PHE A CA 1
ATOM 2112 C C . PHE A 1 267 ? 22.073 -9.761 -32.340 1.00 81.62 267 PHE A C 1
ATOM 2114 O O . PHE A 1 267 ? 21.143 -9.132 -31.826 1.00 81.62 267 PHE A O 1
ATOM 2121 N N . GLY A 1 268 ? 21.860 -10.719 -33.251 1.00 83.38 268 GLY A N 1
ATOM 2122 C CA . GLY A 1 268 ? 20.532 -11.125 -33.726 1.00 83.38 268 GLY A CA 1
ATOM 2123 C C . GLY A 1 268 ? 19.857 -10.083 -34.624 1.00 83.38 268 GLY A C 1
ATOM 2124 O O . GLY A 1 268 ? 18.628 -9.935 -34.608 1.00 83.38 268 GLY A O 1
ATOM 2125 N N . VAL A 1 269 ? 20.655 -9.310 -35.365 1.00 85.69 269 VAL A N 1
ATOM 2126 C CA . VAL A 1 269 ? 20.183 -8.279 -36.292 1.00 85.69 269 VAL A CA 1
ATOM 2127 C C . VAL A 1 269 ? 20.783 -8.529 -37.674 1.00 85.69 269 VAL A C 1
ATOM 2129 O O . VAL A 1 269 ? 21.995 -8.610 -37.818 1.00 85.69 269 VAL A O 1
ATOM 2132 N N . LYS A 1 270 ? 19.949 -8.650 -38.708 1.00 82.88 270 LYS A N 1
ATOM 2133 C CA . LYS A 1 270 ? 20.390 -9.031 -40.057 1.00 82.88 270 LYS A CA 1
ATOM 2134 C C . LYS A 1 270 ? 21.134 -7.901 -40.759 1.00 82.88 270 LYS A C 1
ATOM 2136 O O . LYS A 1 270 ? 22.083 -8.155 -41.491 1.00 82.88 270 LYS A O 1
ATOM 2141 N N . ASN A 1 271 ? 20.688 -6.656 -40.577 1.00 83.81 271 ASN A N 1
ATOM 2142 C CA . ASN A 1 271 ? 21.276 -5.489 -41.231 1.00 83.81 271 ASN A CA 1
ATOM 2143 C C . ASN A 1 271 ? 20.995 -4.176 -40.471 1.00 83.81 271 ASN A C 1
ATOM 2145 O O . ASN A 1 271 ? 20.260 -4.131 -39.484 1.00 83.81 271 ASN A O 1
ATOM 2149 N N . VAL A 1 272 ? 21.602 -3.083 -40.940 1.00 83.44 272 VAL A N 1
ATOM 2150 C CA . VAL A 1 272 ? 21.488 -1.744 -40.327 1.00 83.44 272 VAL A CA 1
ATOM 2151 C C . VAL A 1 272 ? 20.051 -1.215 -40.359 1.00 83.44 272 VAL A C 1
ATOM 2153 O O . VAL A 1 272 ? 19.625 -0.545 -39.418 1.00 83.44 272 VAL A O 1
ATOM 2156 N N . THR A 1 273 ? 19.289 -1.538 -41.406 1.00 85.62 273 THR A N 1
ATOM 2157 C CA . THR A 1 273 ? 17.881 -1.143 -41.541 1.00 85.62 273 THR A CA 1
ATOM 2158 C C . THR A 1 273 ? 17.034 -1.787 -40.444 1.00 85.62 273 THR A C 1
ATOM 2160 O O . THR A 1 273 ? 16.351 -1.082 -39.703 1.00 85.62 273 THR A O 1
ATOM 2163 N N . GLU A 1 274 ? 17.185 -3.095 -40.230 1.00 85.75 274 GLU A N 1
ATOM 2164 C CA . GLU A 1 274 ? 16.497 -3.824 -39.162 1.00 85.75 274 GLU A CA 1
ATOM 2165 C C . GLU A 1 274 ? 16.914 -3.320 -37.769 1.00 85.75 274 GLU A C 1
ATOM 2167 O O . GLU A 1 274 ? 16.075 -3.205 -36.874 1.00 85.75 274 GLU A O 1
ATOM 2172 N N . LEU A 1 275 ? 18.190 -2.957 -37.569 1.00 85.00 275 LEU A N 1
ATOM 2173 C CA . LEU A 1 275 ? 18.645 -2.330 -36.320 1.00 85.00 275 LEU A CA 1
ATOM 2174 C C . LEU A 1 275 ? 17.883 -1.025 -36.051 1.00 85.00 275 LEU A C 1
ATOM 2176 O O . LEU A 1 275 ? 17.405 -0.788 -34.935 1.00 85.00 275 LEU A O 1
ATOM 2180 N N . ARG A 1 276 ? 17.773 -0.175 -37.079 1.00 84.81 276 ARG A N 1
ATOM 2181 C CA . ARG A 1 276 ? 17.108 1.128 -37.001 1.00 84.81 276 ARG A CA 1
ATOM 2182 C C . ARG A 1 276 ? 15.629 0.970 -36.663 1.00 84.81 276 ARG A C 1
ATOM 2184 O O . ARG A 1 276 ? 15.143 1.654 -35.757 1.00 84.81 276 ARG A O 1
ATOM 2191 N N . GLU A 1 277 ? 14.952 0.051 -37.342 1.00 86.69 277 GLU A N 1
ATOM 2192 C CA . GLU A 1 277 ? 13.531 -0.244 -37.158 1.00 86.69 277 GLU A CA 1
ATOM 2193 C C . GLU A 1 277 ? 13.245 -0.862 -35.790 1.00 86.69 277 GLU A C 1
ATOM 2195 O O . GLU A 1 277 ? 12.414 -0.330 -35.056 1.00 86.69 277 GLU A O 1
ATOM 2200 N N . LYS A 1 278 ? 13.991 -1.894 -35.367 1.00 85.12 278 LYS A N 1
ATOM 2201 C CA . LYS A 1 278 ? 13.804 -2.533 -34.049 1.00 85.12 278 LYS A CA 1
ATOM 2202 C C . LYS A 1 278 ? 13.948 -1.543 -32.894 1.00 85.12 278 LYS A C 1
ATOM 2204 O O . LYS A 1 278 ? 13.220 -1.625 -31.903 1.00 85.12 278 LYS A O 1
ATOM 2209 N N . ILE A 1 279 ? 14.890 -0.604 -32.990 1.00 82.00 279 ILE A N 1
ATOM 2210 C CA . ILE A 1 279 ? 15.081 0.424 -31.959 1.00 82.00 279 ILE A CA 1
ATOM 2211 C C . ILE A 1 279 ? 13.961 1.463 -32.016 1.00 82.00 279 ILE A C 1
ATOM 2213 O O . ILE A 1 279 ? 13.447 1.853 -30.966 1.00 82.00 279 ILE A O 1
ATOM 2217 N N . ALA A 1 280 ? 13.572 1.904 -33.216 1.00 83.12 280 ALA A N 1
ATOM 2218 C CA . ALA A 1 280 ? 12.469 2.842 -33.392 1.00 83.12 280 ALA A CA 1
ATOM 2219 C C . ALA A 1 280 ? 11.154 2.273 -32.841 1.00 83.12 280 ALA A C 1
ATOM 2221 O O . ALA A 1 280 ? 10.465 2.970 -32.096 1.00 83.12 280 ALA A O 1
ATOM 2222 N N . GLU A 1 281 ? 10.860 1.005 -33.133 1.00 85.44 281 GLU A N 1
ATOM 2223 C CA . GLU A 1 281 ? 9.678 0.303 -32.638 1.00 85.44 281 GLU A CA 1
ATOM 2224 C C . GLU A 1 281 ? 9.683 0.237 -31.115 1.00 85.44 281 GLU A C 1
ATOM 2226 O O . GLU A 1 281 ? 8.751 0.705 -30.471 1.00 85.44 281 GLU A O 1
ATOM 2231 N N . ARG A 1 282 ? 10.782 -0.222 -30.504 1.00 79.69 282 ARG A N 1
ATOM 2232 C CA . ARG A 1 282 ? 10.880 -0.311 -29.039 1.00 79.69 282 ARG A CA 1
ATOM 2233 C C . ARG A 1 282 ? 10.707 1.039 -28.353 1.00 79.69 282 ARG A C 1
ATOM 2235 O O . ARG A 1 282 ? 10.077 1.110 -27.301 1.00 79.69 282 ARG A O 1
ATOM 2242 N N . ILE A 1 283 ? 11.249 2.115 -28.924 1.00 76.75 283 ILE A N 1
ATOM 2243 C CA . ILE A 1 283 ? 11.041 3.471 -28.397 1.00 76.75 283 ILE A CA 1
ATOM 2244 C C . ILE A 1 283 ? 9.567 3.879 -28.540 1.00 76.75 283 ILE A C 1
ATOM 2246 O O . ILE A 1 283 ? 9.007 4.458 -27.606 1.00 76.75 283 ILE A O 1
ATOM 2250 N N . ARG A 1 284 ? 8.933 3.581 -29.680 1.00 82.50 284 ARG A N 1
ATOM 2251 C CA . ARG A 1 284 ? 7.527 3.911 -29.953 1.00 82.50 284 ARG A CA 1
ATOM 2252 C C . ARG A 1 284 ? 6.576 3.147 -29.032 1.00 82.50 284 ARG A C 1
ATOM 2254 O O . ARG A 1 284 ? 5.731 3.766 -28.388 1.00 82.50 284 ARG A O 1
ATOM 2261 N N . GLU A 1 285 ? 6.754 1.837 -28.904 1.00 78.31 285 GLU A N 1
ATOM 2262 C CA . GLU A 1 285 ? 5.997 0.986 -27.986 1.00 78.31 285 GLU A CA 1
ATOM 2263 C C . GLU A 1 285 ? 6.132 1.457 -26.541 1.00 78.31 285 GLU A C 1
ATOM 2265 O O . GLU A 1 285 ? 5.135 1.557 -25.824 1.00 78.31 285 GLU A O 1
ATOM 2270 N N . ALA A 1 286 ? 7.353 1.795 -26.115 1.00 72.56 286 ALA A N 1
ATOM 2271 C CA . ALA A 1 286 ? 7.588 2.289 -24.768 1.00 72.56 286 ALA A CA 1
ATOM 2272 C C . ALA A 1 286 ? 6.806 3.589 -24.525 1.00 72.56 286 ALA A C 1
ATOM 2274 O O . ALA A 1 286 ? 6.106 3.703 -23.518 1.00 72.56 286 ALA A O 1
ATOM 2275 N N . LYS A 1 287 ? 6.833 4.533 -25.479 1.00 72.44 287 LYS A N 1
ATOM 2276 C CA . LYS A 1 287 ? 6.035 5.770 -25.413 1.00 72.44 287 LYS A CA 1
ATOM 2277 C C . LYS A 1 287 ? 4.524 5.498 -25.363 1.00 72.44 287 LYS A C 1
ATOM 2279 O O . LYS A 1 287 ? 3.830 6.182 -24.617 1.00 72.44 287 LYS A O 1
ATOM 2284 N N . LYS A 1 288 ? 4.022 4.502 -26.105 1.00 75.75 288 LYS A N 1
ATOM 2285 C CA . LYS A 1 288 ? 2.589 4.146 -26.167 1.00 75.75 288 LYS A CA 1
ATOM 2286 C C . LYS A 1 288 ? 2.072 3.507 -24.872 1.00 75.75 288 LYS A C 1
ATOM 2288 O O . LYS A 1 288 ? 0.929 3.742 -24.492 1.00 75.75 288 LYS A O 1
ATOM 2293 N N . LYS A 1 289 ? 2.888 2.700 -24.184 1.00 68.19 289 LYS A N 1
ATOM 2294 C CA . LYS A 1 289 ? 2.460 1.966 -22.975 1.00 68.19 289 LYS A CA 1
ATOM 2295 C C . LYS A 1 289 ? 2.316 2.847 -21.731 1.00 68.19 289 LYS A C 1
ATOM 2297 O O . LYS A 1 289 ? 1.544 2.491 -20.844 1.00 68.19 289 LYS A O 1
ATOM 2302 N N . GLY A 1 290 ? 3.018 3.981 -21.665 1.00 62.81 290 GLY A N 1
ATOM 2303 C CA . GLY A 1 290 ? 2.864 4.998 -20.614 1.00 62.81 290 GLY A CA 1
ATOM 2304 C C . GLY A 1 290 ? 3.328 4.598 -19.203 1.00 62.81 290 GLY A C 1
ATOM 2305 O O . GLY A 1 290 ? 3.432 5.470 -18.343 1.00 62.81 290 GLY A O 1
ATOM 2306 N N . ASP A 1 291 ? 3.643 3.323 -18.947 1.00 69.06 291 ASP A N 1
ATOM 2307 C CA . ASP A 1 291 ? 4.191 2.864 -17.668 1.00 69.06 291 ASP A CA 1
ATOM 2308 C C . ASP A 1 291 ? 5.673 3.245 -17.554 1.00 69.06 291 ASP A C 1
ATOM 2310 O O . ASP A 1 291 ? 6.533 2.765 -18.295 1.00 69.06 291 ASP A O 1
ATOM 2314 N N . ILE A 1 292 ? 5.973 4.106 -16.582 1.00 66.38 292 ILE A N 1
ATOM 2315 C CA . ILE A 1 292 ? 7.314 4.600 -16.255 1.00 66.38 292 ILE A CA 1
ATOM 2316 C C . ILE A 1 292 ? 8.321 3.462 -16.018 1.00 66.38 292 ILE A C 1
ATOM 2318 O O . ILE A 1 292 ? 9.482 3.571 -16.425 1.00 66.38 292 ILE A O 1
ATOM 2322 N N . LYS A 1 293 ? 7.913 2.375 -15.355 1.00 68.88 293 LYS A N 1
ATOM 2323 C CA . LYS A 1 293 ? 8.806 1.255 -15.032 1.00 68.88 293 LYS A CA 1
ATOM 2324 C C . LYS A 1 293 ? 9.160 0.468 -16.289 1.00 68.88 293 LYS A C 1
ATOM 2326 O O . LYS A 1 293 ? 10.326 0.116 -16.482 1.00 68.88 293 LYS A O 1
ATOM 2331 N N . GLU A 1 294 ? 8.180 0.237 -17.158 1.00 71.69 294 GLU A N 1
ATOM 2332 C CA . GLU A 1 294 ? 8.400 -0.400 -18.458 1.00 71.69 294 GLU A CA 1
ATOM 2333 C C . GLU A 1 294 ? 9.272 0.477 -19.356 1.00 71.69 294 GLU A C 1
ATOM 2335 O O . GLU A 1 294 ? 10.262 -0.001 -19.908 1.00 71.69 294 GLU A O 1
ATOM 2340 N N . LEU A 1 295 ? 8.970 1.775 -19.421 1.00 67.69 295 LEU A N 1
ATOM 2341 C CA . LEU A 1 295 ? 9.741 2.777 -20.151 1.00 67.69 295 LEU A CA 1
ATOM 2342 C C . LEU A 1 295 ? 11.224 2.780 -19.742 1.00 67.69 295 LEU A C 1
ATOM 2344 O O . LEU A 1 295 ? 12.106 2.714 -20.601 1.00 67.69 295 LEU A O 1
ATOM 2348 N N . LEU A 1 296 ? 11.517 2.793 -18.435 1.00 69.50 296 LEU A N 1
ATOM 2349 C CA . LEU A 1 296 ? 12.886 2.692 -17.911 1.00 69.50 296 LEU A CA 1
ATOM 2350 C C . LEU A 1 296 ? 13.543 1.350 -18.259 1.00 69.50 296 LEU A C 1
ATOM 2352 O O . LEU A 1 296 ? 14.732 1.304 -18.590 1.00 69.50 296 LEU A O 1
ATOM 2356 N N . GLY A 1 297 ? 12.785 0.255 -18.190 1.00 76.31 297 GLY A N 1
ATOM 2357 C CA . GLY A 1 297 ? 13.252 -1.076 -18.566 1.00 76.31 297 GLY A CA 1
ATOM 2358 C C . GLY A 1 297 ? 13.661 -1.155 -20.037 1.00 76.31 297 GLY A C 1
ATOM 2359 O O . GLY A 1 297 ? 14.751 -1.645 -20.347 1.00 76.31 297 GLY A O 1
ATOM 2360 N N . VAL A 1 298 ? 12.825 -0.627 -20.934 1.00 73.69 298 VAL A N 1
ATOM 2361 C CA . VAL A 1 298 ? 13.101 -0.568 -22.374 1.00 73.69 298 VAL A CA 1
ATOM 2362 C C . VAL A 1 298 ? 14.307 0.323 -22.650 1.00 73.69 298 VAL A C 1
ATOM 2364 O O . VAL A 1 298 ? 15.243 -0.134 -23.305 1.00 73.69 298 VAL A O 1
ATOM 2367 N N . ALA A 1 299 ? 14.349 1.535 -22.088 1.00 71.81 299 ALA A N 1
ATOM 2368 C CA . ALA A 1 299 ? 15.466 2.459 -22.272 1.00 71.81 299 ALA A CA 1
ATOM 2369 C C . ALA A 1 299 ? 16.812 1.821 -21.874 1.00 71.81 299 ALA A C 1
ATOM 2371 O O . ALA A 1 299 ? 17.773 1.857 -22.642 1.00 71.81 299 ALA A O 1
ATOM 2372 N N . ARG A 1 300 ? 16.877 1.140 -20.720 1.00 79.94 300 ARG A N 1
ATOM 2373 C CA . ARG A 1 300 ? 18.091 0.423 -20.285 1.00 79.94 300 ARG A CA 1
ATOM 2374 C C . ARG A 1 300 ? 18.466 -0.732 -21.212 1.00 79.94 300 ARG A C 1
ATOM 2376 O O . ARG A 1 300 ? 19.649 -0.931 -21.481 1.00 79.94 300 ARG A O 1
ATOM 2383 N N . LYS A 1 301 ? 17.490 -1.521 -21.678 1.00 81.50 301 LYS A N 1
ATOM 2384 C CA . LYS A 1 301 ? 17.744 -2.647 -22.595 1.00 81.50 301 LYS A CA 1
ATOM 2385 C C . LYS A 1 301 ? 18.280 -2.155 -23.941 1.00 81.50 301 LYS A C 1
ATOM 2387 O O . LYS A 1 301 ? 19.276 -2.695 -24.411 1.00 81.50 301 LYS A O 1
ATOM 2392 N N . VAL A 1 302 ? 17.661 -1.123 -24.516 1.00 78.75 302 VAL A N 1
ATOM 2393 C CA . VAL A 1 302 ? 18.100 -0.520 -25.783 1.00 78.75 302 VAL A CA 1
ATOM 2394 C C . VAL A 1 302 ? 19.490 0.099 -25.632 1.00 78.75 302 VAL A C 1
ATOM 2396 O O . VAL A 1 302 ? 20.371 -0.214 -26.426 1.00 78.75 302 VAL A O 1
ATOM 2399 N N . GLY A 1 303 ? 19.724 0.890 -24.579 1.00 78.00 303 GLY A N 1
ATOM 2400 C CA . GLY A 1 303 ? 21.030 1.504 -24.324 1.00 78.00 303 GLY A CA 1
ATOM 2401 C C . GLY A 1 303 ? 22.161 0.480 -24.183 1.00 78.00 303 GLY A C 1
ATOM 2402 O O . GLY A 1 303 ? 23.207 0.631 -24.806 1.00 78.00 303 GLY A O 1
ATOM 2403 N N . ARG A 1 304 ? 21.939 -0.613 -23.436 1.00 83.88 304 ARG A N 1
ATOM 2404 C CA . ARG A 1 304 ? 22.930 -1.698 -23.312 1.00 83.88 304 ARG A CA 1
ATOM 2405 C C . ARG A 1 304 ? 23.192 -2.423 -24.629 1.00 83.88 304 ARG A C 1
ATOM 2407 O O . ARG A 1 304 ? 24.338 -2.764 -24.895 1.00 83.88 304 ARG A O 1
ATOM 2414 N N . GLY A 1 305 ? 22.154 -2.681 -25.425 1.00 82.69 305 GLY A N 1
ATOM 2415 C CA . GLY A 1 305 ? 22.305 -3.325 -26.733 1.00 82.69 305 GLY A CA 1
ATOM 2416 C C . GLY A 1 305 ? 23.147 -2.476 -27.683 1.00 82.69 305 GLY A C 1
ATOM 2417 O O . GLY A 1 305 ? 24.131 -2.962 -28.230 1.00 82.69 305 GLY A O 1
ATOM 2418 N N . LEU A 1 306 ? 22.815 -1.188 -27.787 1.00 82.88 306 LEU A N 1
ATOM 2419 C CA . LEU A 1 306 ? 23.569 -0.224 -28.586 1.00 82.88 306 LEU A CA 1
ATOM 2420 C C . LEU A 1 306 ? 25.034 -0.122 -28.141 1.00 82.88 306 LEU A C 1
ATOM 2422 O O . LEU A 1 306 ? 25.927 -0.171 -28.977 1.00 82.88 306 LEU A O 1
ATOM 2426 N N . TRP A 1 307 ? 25.298 -0.062 -26.834 1.00 85.81 307 TRP A N 1
ATOM 2427 C CA . TRP A 1 307 ? 26.668 0.007 -26.318 1.00 85.81 307 TRP A CA 1
ATOM 2428 C C . TRP A 1 307 ? 27.504 -1.238 -26.652 1.00 85.81 307 TRP A C 1
ATOM 2430 O O . TRP A 1 307 ? 28.690 -1.125 -26.944 1.00 85.81 307 TRP A O 1
ATOM 2440 N N . LYS A 1 308 ? 26.898 -2.433 -26.649 1.00 86.19 308 LYS A N 1
ATOM 2441 C CA . LYS A 1 308 ? 27.596 -3.666 -27.048 1.00 86.19 308 LYS A CA 1
ATOM 2442 C C . LYS A 1 308 ? 27.974 -3.660 -28.530 1.00 86.19 308 LYS A C 1
ATOM 2444 O O . LYS A 1 308 ? 29.097 -4.032 -28.853 1.00 86.19 308 LYS A O 1
ATOM 2449 N N . ILE A 1 309 ? 27.064 -3.209 -29.396 1.00 84.50 309 ILE A N 1
ATOM 2450 C CA . ILE A 1 309 ? 27.323 -3.062 -30.836 1.00 84.50 309 ILE A CA 1
ATOM 2451 C C . ILE A 1 309 ? 28.446 -2.044 -31.060 1.00 84.50 309 ILE A C 1
ATOM 2453 O O . ILE A 1 309 ? 29.412 -2.336 -31.757 1.00 84.50 309 ILE A O 1
ATOM 2457 N N . ASP A 1 310 ? 28.362 -0.882 -30.411 1.00 84.12 310 ASP A N 1
ATOM 2458 C CA . ASP A 1 310 ? 29.377 0.172 -30.488 1.00 84.12 310 ASP A CA 1
ATOM 2459 C C . ASP A 1 310 ? 30.769 -0.325 -30.066 1.00 84.12 310 ASP A C 1
ATOM 2461 O O . ASP A 1 310 ? 31.770 -0.086 -30.749 1.00 84.12 310 ASP A O 1
ATOM 2465 N N . ARG A 1 311 ? 30.834 -1.095 -28.975 1.00 87.81 311 ARG A N 1
ATOM 2466 C CA . ARG A 1 311 ? 32.074 -1.711 -28.499 1.00 87.81 311 ARG A CA 1
ATOM 2467 C C . ARG A 1 311 ? 32.624 -2.745 -29.483 1.00 87.81 311 ARG A C 1
ATOM 2469 O O . ARG A 1 311 ? 33.822 -2.722 -29.743 1.00 87.81 311 ARG A O 1
ATOM 2476 N N . ALA A 1 312 ? 31.780 -3.614 -30.038 1.00 86.50 312 ALA A N 1
ATOM 2477 C CA . ALA A 1 312 ? 32.201 -4.621 -31.014 1.00 86.50 312 ALA A CA 1
ATOM 2478 C C . ALA A 1 312 ? 32.763 -3.976 -32.290 1.00 86.50 312 ALA A C 1
ATOM 2480 O O . ALA A 1 312 ? 33.841 -4.350 -32.743 1.00 86.50 312 ALA A O 1
ATOM 2481 N N . ILE A 1 313 ? 32.092 -2.937 -32.802 1.00 84.06 313 ILE A N 1
ATOM 2482 C CA . ILE A 1 313 ? 32.587 -2.142 -33.934 1.00 84.06 313 ILE A CA 1
ATOM 2483 C C . ILE A 1 313 ? 33.937 -1.514 -33.589 1.00 84.06 313 ILE A C 1
ATOM 2485 O O . ILE A 1 313 ? 34.853 -1.553 -34.399 1.00 84.06 313 ILE A O 1
ATOM 2489 N N . THR A 1 314 ? 34.081 -0.952 -32.386 1.00 85.12 314 THR A N 1
ATOM 2490 C CA . THR A 1 314 ? 35.341 -0.330 -31.950 1.00 85.12 314 THR A CA 1
ATOM 2491 C C . THR A 1 314 ? 36.500 -1.326 -31.954 1.00 85.12 314 THR A C 1
ATOM 2493 O O . THR A 1 314 ? 37.557 -1.008 -32.488 1.00 85.12 314 THR A O 1
ATOM 2496 N N . ILE A 1 315 ? 36.299 -2.519 -31.389 1.00 85.62 315 ILE A N 1
ATOM 2497 C CA . ILE A 1 315 ? 37.326 -3.569 -31.321 1.00 85.62 315 ILE A CA 1
ATOM 2498 C C . ILE A 1 315 ? 37.734 -4.002 -32.732 1.00 85.62 315 ILE A C 1
ATOM 2500 O O . ILE A 1 315 ? 38.910 -3.945 -33.073 1.00 85.62 315 ILE A O 1
ATOM 2504 N N . GLN A 1 316 ? 36.757 -4.317 -33.582 1.00 83.38 316 GLN A N 1
ATOM 2505 C CA . GLN A 1 316 ? 37.006 -4.756 -34.956 1.00 83.38 316 GLN A CA 1
ATOM 2506 C C . GLN A 1 316 ? 37.662 -3.667 -35.808 1.00 83.38 316 GLN A C 1
ATOM 2508 O O . GLN A 1 316 ? 38.565 -3.944 -36.589 1.00 83.38 316 GLN A O 1
ATOM 2513 N N . MET A 1 317 ? 37.277 -2.401 -35.629 1.00 80.81 317 MET A N 1
ATOM 2514 C CA . MET A 1 317 ? 37.974 -1.284 -36.266 1.00 80.81 317 MET A CA 1
ATOM 2515 C C . MET A 1 317 ? 39.426 -1.176 -35.791 1.00 80.81 317 MET A C 1
ATOM 2517 O O . MET A 1 317 ? 40.304 -0.932 -36.612 1.00 80.81 317 MET A O 1
ATOM 2521 N N . MET A 1 318 ? 39.701 -1.350 -34.494 1.00 81.81 318 MET A N 1
ATOM 2522 C CA . MET A 1 318 ? 41.071 -1.326 -33.976 1.00 81.81 318 MET A CA 1
ATOM 2523 C C . MET A 1 318 ? 41.904 -2.470 -34.554 1.00 81.81 318 MET A C 1
ATOM 2525 O O . MET A 1 318 ? 43.012 -2.211 -35.012 1.00 81.81 318 MET A O 1
ATOM 2529 N N . GLU A 1 319 ? 41.376 -3.691 -34.588 1.00 80.06 319 GLU A N 1
ATOM 2530 C CA . GLU A 1 319 ? 42.039 -4.863 -35.176 1.00 80.06 319 GLU A CA 1
ATOM 2531 C C . GLU A 1 319 ? 42.318 -4.646 -36.669 1.00 80.06 319 GLU A C 1
ATOM 2533 O O . GLU A 1 319 ? 43.450 -4.797 -37.126 1.00 80.06 319 GLU A O 1
ATOM 2538 N N . HIS A 1 320 ? 41.323 -4.169 -37.417 1.00 70.94 320 HIS A N 1
ATOM 2539 C CA . HIS A 1 320 ? 41.435 -3.956 -38.858 1.00 70.94 320 HIS A CA 1
ATOM 2540 C C . HIS A 1 320 ? 42.367 -2.783 -39.232 1.00 70.94 320 HIS A C 1
ATOM 2542 O O . HIS A 1 320 ? 43.007 -2.812 -40.287 1.00 70.94 320 HIS A O 1
ATOM 2548 N N . ILE A 1 321 ? 42.468 -1.749 -38.387 1.00 65.19 321 ILE A N 1
ATOM 2549 C CA . ILE A 1 321 ? 43.404 -0.624 -38.567 1.00 65.19 321 ILE A CA 1
ATOM 2550 C C . ILE A 1 321 ? 44.831 -1.025 -38.163 1.00 65.19 321 ILE A C 1
ATOM 2552 O O . ILE A 1 321 ? 45.769 -0.658 -38.871 1.00 65.19 321 ILE A O 1
ATOM 2556 N N . HIS A 1 322 ? 45.010 -1.803 -37.087 1.00 58.97 322 HIS A N 1
ATOM 2557 C CA . HIS A 1 322 ? 46.319 -2.349 -36.701 1.00 58.97 322 HIS A CA 1
ATOM 2558 C C . HIS A 1 322 ? 46.848 -3.347 -37.739 1.00 58.97 322 HIS A C 1
ATOM 2560 O O . HIS A 1 322 ? 48.033 -3.322 -38.046 1.00 58.97 322 HIS A O 1
ATOM 2566 N N . MET A 1 323 ? 45.984 -4.152 -38.364 1.00 52.69 323 MET A N 1
ATOM 2567 C CA . MET A 1 323 ? 46.383 -5.024 -39.479 1.00 52.69 323 MET A CA 1
ATOM 2568 C C . MET A 1 323 ? 46.778 -4.253 -40.752 1.00 52.69 323 MET A C 1
ATOM 2570 O O . MET A 1 323 ? 47.529 -4.774 -41.569 1.00 52.69 323 MET A O 1
ATOM 2574 N N . LYS A 1 324 ? 46.315 -3.005 -40.931 1.00 50.88 324 LYS A N 1
ATOM 2575 C CA . LYS A 1 324 ? 46.662 -2.145 -42.083 1.00 50.88 324 LYS A CA 1
ATOM 2576 C C . LYS A 1 324 ? 47.872 -1.228 -41.847 1.00 50.88 324 LYS A C 1
ATOM 2578 O O . LYS A 1 324 ? 48.313 -0.573 -42.789 1.00 50.88 324 LYS A O 1
ATOM 2583 N N . ARG A 1 325 ? 48.414 -1.138 -40.628 1.00 40.56 325 ARG A N 1
ATOM 2584 C CA . ARG A 1 325 ? 49.602 -0.324 -40.316 1.00 40.56 325 ARG A CA 1
ATOM 2585 C C . ARG A 1 325 ? 50.594 -1.131 -39.470 1.00 40.56 325 ARG A C 1
ATOM 2587 O O . ARG A 1 325 ? 50.312 -1.325 -38.288 1.00 40.56 325 ARG A O 1
ATOM 2594 N N . PRO A 1 326 ? 51.774 -1.530 -39.991 1.00 35.25 326 PRO A N 1
ATOM 2595 C CA . PRO A 1 326 ? 52.841 -1.979 -39.110 1.00 35.25 326 PRO A CA 1
ATOM 2596 C C . PRO A 1 326 ? 53.272 -0.789 -38.238 1.00 35.25 326 PRO A C 1
ATOM 2598 O O . PRO A 1 326 ? 53.353 0.348 -38.703 1.00 35.25 326 PRO A O 1
ATOM 2601 N N . HIS A 1 327 ? 53.440 -1.076 -36.948 1.00 42.06 327 HIS A N 1
ATOM 2602 C CA . HIS A 1 327 ? 53.714 -0.189 -35.816 1.00 42.06 327 HIS A CA 1
ATOM 2603 C C . HIS A 1 327 ? 54.199 1.245 -36.110 1.00 42.06 327 HIS A C 1
ATOM 2605 O O . HIS A 1 327 ? 55.271 1.458 -36.671 1.00 42.06 327 HIS A O 1
ATOM 2611 N N . LYS A 1 328 ? 53.507 2.236 -35.527 1.00 33.28 328 LYS A N 1
ATOM 2612 C CA . LYS A 1 328 ? 54.163 3.447 -35.007 1.00 33.28 328 LYS A CA 1
ATOM 2613 C C . LYS A 1 328 ? 53.420 3.994 -33.783 1.00 33.28 328 LYS A C 1
ATOM 2615 O O . LYS A 1 328 ? 52.336 4.550 -33.897 1.00 33.28 328 LYS A O 1
ATOM 2620 N N . HIS A 1 329 ? 54.040 3.733 -32.635 1.00 33.22 329 HIS A N 1
ATOM 2621 C CA . HIS A 1 329 ? 53.915 4.321 -31.300 1.00 33.22 329 HIS A CA 1
ATOM 2622 C C . HIS A 1 329 ? 52.574 4.887 -30.791 1.00 33.22 329 HIS A C 1
ATOM 2624 O O . HIS A 1 329 ? 52.049 5.903 -31.238 1.00 33.22 329 HIS A O 1
ATOM 2630 N N . LEU A 1 330 ? 52.145 4.234 -29.708 1.00 42.72 330 LEU A N 1
ATOM 2631 C CA . LEU A 1 330 ? 51.214 4.650 -28.663 1.00 42.72 330 LEU A CA 1
ATOM 2632 C C . LEU A 1 330 ? 51.528 6.039 -28.092 1.00 42.72 330 LEU A C 1
ATOM 2634 O O . LEU A 1 330 ? 52.673 6.339 -27.762 1.00 42.72 330 LEU A O 1
ATOM 2638 N N . GLY A 1 331 ? 50.480 6.826 -27.850 1.00 36.38 331 GLY A N 1
ATOM 2639 C CA . GLY A 1 331 ? 50.584 8.029 -27.034 1.00 36.38 331 GLY A CA 1
ATOM 2640 C C . GLY A 1 331 ? 49.312 8.863 -27.019 1.00 36.38 331 GLY A C 1
ATOM 2641 O O . GLY A 1 331 ? 49.281 9.912 -27.655 1.00 36.38 331 GLY A O 1
ATOM 2642 N N . LYS A 1 332 ? 48.278 8.394 -26.306 1.00 34.91 332 LYS A N 1
ATOM 2643 C CA . LYS A 1 332 ? 47.402 9.203 -25.428 1.00 34.91 332 LYS A CA 1
ATOM 2644 C C . LYS A 1 332 ? 46.229 8.363 -24.922 1.00 34.91 332 LYS A C 1
ATOM 2646 O O . LYS A 1 332 ? 45.362 7.939 -25.681 1.00 34.91 332 LYS A O 1
ATOM 2651 N N . GLU A 1 333 ? 46.231 8.137 -23.615 1.00 33.56 333 GLU A N 1
ATOM 2652 C CA . GLU A 1 333 ? 45.128 7.551 -22.865 1.00 33.56 333 GLU A CA 1
ATOM 2653 C C . GLU A 1 333 ? 43.868 8.417 -23.005 1.00 33.56 333 GLU A C 1
ATOM 2655 O O . GLU A 1 333 ? 43.883 9.622 -22.746 1.00 33.56 333 GLU A O 1
ATOM 2660 N N . HIS A 1 334 ? 42.752 7.800 -23.393 1.00 34.78 334 HIS A N 1
ATOM 2661 C CA . HIS A 1 334 ? 41.443 8.433 -23.296 1.00 34.78 334 HIS A CA 1
ATOM 2662 C C . HIS A 1 334 ? 40.929 8.318 -21.856 1.00 34.78 334 HIS A C 1
ATOM 2664 O O . HIS A 1 334 ? 40.597 7.233 -21.380 1.00 34.78 334 HIS A O 1
ATOM 2670 N N . ASN A 1 335 ? 40.828 9.460 -21.175 1.00 35.84 335 ASN A N 1
ATOM 2671 C CA . ASN A 1 335 ? 40.172 9.576 -19.876 1.00 35.84 335 ASN A CA 1
ATOM 2672 C C . ASN A 1 335 ? 38.681 9.208 -19.967 1.00 35.84 335 ASN A C 1
ATOM 2674 O O . ASN A 1 335 ? 37.931 9.766 -20.770 1.00 35.84 335 ASN A O 1
ATOM 2678 N N . MET A 1 336 ? 38.239 8.301 -19.093 1.00 31.41 336 MET A N 1
ATOM 2679 C CA . MET A 1 336 ? 36.822 8.002 -18.871 1.00 31.41 336 MET A CA 1
ATOM 2680 C C . MET A 1 336 ? 36.121 9.170 -18.154 1.00 31.41 336 MET A C 1
ATOM 2682 O O . MET A 1 336 ? 36.656 9.678 -17.164 1.00 31.41 336 MET A O 1
ATOM 2686 N N . PRO A 1 337 ? 34.895 9.556 -18.553 1.00 33.88 337 PRO A N 1
ATOM 2687 C CA . PRO A 1 337 ? 34.090 10.489 -17.778 1.00 33.88 337 PRO A CA 1
ATOM 2688 C C . PRO A 1 337 ? 33.547 9.750 -16.549 1.00 33.88 337 PRO A C 1
ATOM 2690 O O . PRO A 1 337 ? 32.632 8.933 -16.658 1.00 33.88 337 PRO A O 1
ATOM 2693 N N . GLY A 1 338 ? 34.140 9.996 -15.377 1.00 38.34 338 GLY A N 1
ATOM 2694 C CA . GLY A 1 338 ? 33.662 9.396 -14.125 1.00 38.34 338 GLY A CA 1
ATOM 2695 C C . GLY A 1 338 ? 34.668 9.204 -12.990 1.00 38.34 338 GLY A C 1
ATOM 2696 O O . GLY A 1 338 ? 34.291 8.618 -11.979 1.00 38.34 338 GLY A O 1
ATOM 2697 N N . LYS A 1 339 ? 35.915 9.682 -13.090 1.00 33.25 339 LYS A N 1
ATOM 2698 C CA . LYS A 1 339 ? 36.780 9.805 -11.906 1.00 33.25 339 LYS A CA 1
ATOM 2699 C C . LYS A 1 339 ? 36.617 11.197 -11.306 1.00 33.25 339 LYS A C 1
ATOM 2701 O O . LYS A 1 339 ? 37.085 12.186 -11.855 1.00 33.25 339 LYS A O 1
ATOM 2706 N N . SER A 1 340 ? 35.922 11.252 -10.175 1.00 39.22 340 SER A N 1
ATOM 2707 C CA . SER A 1 340 ? 35.942 12.384 -9.256 1.00 39.22 340 SER A CA 1
ATOM 2708 C C . SER A 1 340 ? 37.390 12.729 -8.902 1.00 39.22 340 SER A C 1
ATOM 2710 O O . SER A 1 340 ? 38.096 11.885 -8.343 1.00 39.22 340 SER A O 1
ATOM 2712 N N . ASN A 1 341 ? 37.811 13.964 -9.171 1.00 33.28 341 ASN A N 1
ATOM 2713 C CA . ASN A 1 341 ? 38.973 14.538 -8.506 1.00 33.28 341 ASN A CA 1
ATOM 2714 C C . ASN A 1 341 ? 38.631 14.674 -7.018 1.00 33.28 341 ASN A C 1
ATOM 2716 O O . ASN A 1 341 ? 37.984 15.627 -6.599 1.00 33.28 341 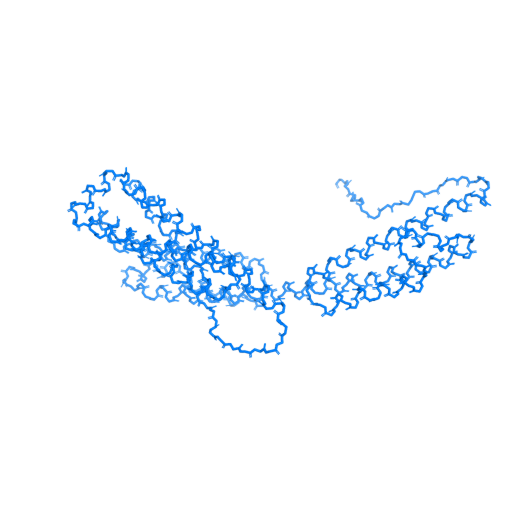ASN A O 1
ATOM 2720 N N . LYS A 1 342 ? 39.049 13.694 -6.215 1.00 42.22 342 LYS A N 1
ATOM 2721 C CA . LYS A 1 342 ? 39.436 13.973 -4.836 1.00 42.22 342 LYS A CA 1
ATOM 2722 C C . LYS A 1 342 ? 40.846 14.534 -4.904 1.00 42.22 342 LYS A C 1
ATOM 2724 O O . LYS A 1 342 ? 41.749 13.786 -5.275 1.00 42.22 342 LYS A O 1
ATOM 2729 N N . LYS A 1 343 ? 41.029 15.796 -4.521 1.00 40.62 343 LYS A N 1
ATOM 2730 C CA . LYS A 1 343 ? 42.212 16.232 -3.776 1.00 40.62 343 LYS A CA 1
ATOM 2731 C C . LYS A 1 343 ? 42.011 17.626 -3.181 1.00 40.62 343 LYS A C 1
ATOM 2733 O O . LYS A 1 343 ? 41.636 18.536 -3.910 1.00 40.62 343 LYS A O 1
ATOM 2738 N N . SER A 1 344 ? 42.364 17.660 -1.894 1.00 37.25 344 SER A N 1
ATOM 2739 C CA . SER A 1 344 ? 42.659 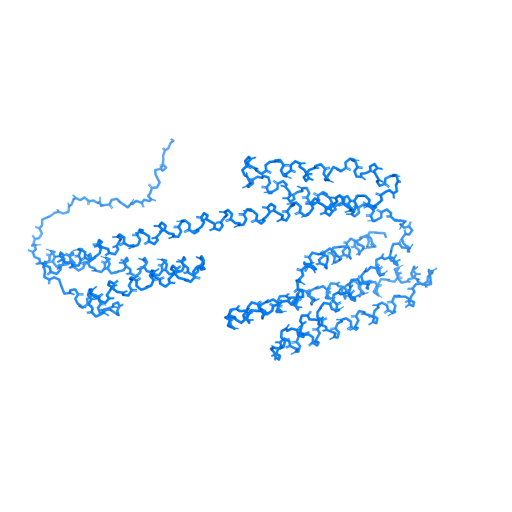18.759 -0.968 1.00 37.25 344 SER A CA 1
ATOM 2740 C C . SER A 1 344 ? 41.554 19.749 -0.652 1.00 37.25 344 SER A C 1
ATOM 2742 O O . SER A 1 344 ? 41.234 20.583 -1.520 1.00 37.25 344 SER A O 1
#

Sequence (344 aa):
MKQFKTIAITLMISLLLISVMPVSFPVAENTAEKNEKSSIKLQKRAEMIVKVANLVAQRIEGFIKKIQNDSVILEKLENADLIDDLEENISAFEDARSLIDDASKRLSAKDYSGAISLVKEALMKLKNVCMAIHRMIMEVQGVREEGRTEGLIVAMKRSLMRLQRIKSLIGEEDLQIVEKAERYLNITEAKRLLAEGNVSEVSHRLVEANKIIKQLYTHLKEKASSKTKERVNRYLHIIGRFRENIINRIGIARAAGVNITEILQTFGVKNVTELREKIAERIREAKKKGDIKELLGVARKVGRGLWKIDRAITIQMMEHIHMKRPHKHLGKEHNMPGKSNKKS

Radius of gyration: 31.89 Å; Cα contacts (8 Å, |Δi|>4): 235; chains: 1; bounding box: 74×48×85 Å

Solvent-accessible surface area (backbone atoms only — not comparable to full-atom values): 19234 Å² total; per-residue (Å²): 112,71,65,60,50,52,51,48,56,51,46,52,53,48,52,49,61,62,66,69,50,76,84,82,65,86,78,83,83,91,70,98,76,59,75,66,68,53,47,56,53,44,44,58,47,28,56,51,51,52,52,49,50,51,57,50,48,55,50,52,51,57,47,53,53,52,47,76,70,29,67,73,54,45,54,42,30,50,78,64,72,40,50,67,60,50,52,54,36,49,52,48,42,52,55,23,47,52,32,44,53,52,18,50,53,29,44,74,69,67,36,35,67,61,15,44,52,34,37,52,52,18,52,52,41,46,48,50,36,51,50,52,54,46,47,56,59,29,59,70,64,71,53,62,76,58,67,58,56,53,48,51,54,53,51,33,54,54,51,48,56,52,47,52,62,47,60,78,71,56,60,80,90,50,46,69,61,49,52,54,28,51,62,44,48,38,61,71,59,43,52,52,34,44,76,70,66,39,54,66,60,48,51,49,29,47,50,53,24,51,53,47,52,51,51,53,52,50,52,52,51,51,54,51,49,51,56,46,52,52,53,50,53,52,50,52,50,51,48,53,53,52,49,54,54,45,55,52,50,50,52,54,38,43,76,74,67,47,69,55,54,61,60,35,44,78,72,79,27,78,43,72,67,55,49,53,48,57,52,52,49,54,54,49,52,36,65,71,67,68,45,67,70,58,32,52,52,48,51,52,52,52,50,54,52,52,52,51,52,50,49,52,51,50,52,52,48,50,53,57,49,52,77,73,41,85,86,81,82,89,88,78,87,82,81,71,94,80,75,78,86,83,78,135